Protein AF-A0A534FWB1-F1 (afdb_monomer_lite)

pLDDT: mean 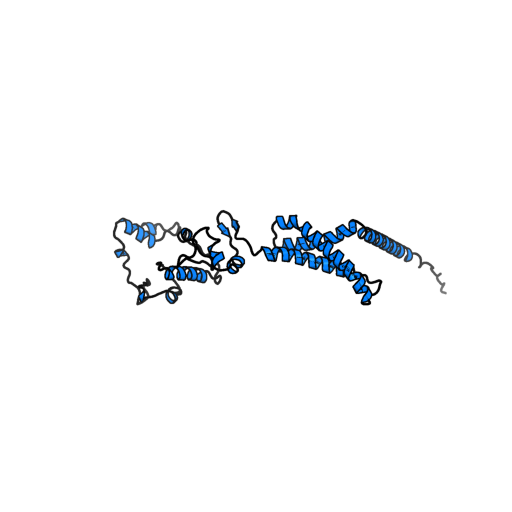73.91, std 16.7, range [36.56, 96.44]

Foldseek 3Di:
DDDDDDDDPDDDDPPVVVVVVVVVVVVVVVVVVVVCCDDPNVVVVLLCLLLVLLLVLQVVQVHDPVCNVVSSVVSNVLSVVLVVVLVVVQVVVVVVPDDPPCSVPPVVSSVCSNVVSNVCSNVVVVVVVLDDQDDDPNDTRDDLNNLVPDDLQVLACPVDPDDDDDQLFFDFSSHGDDPVCPPVDDDQDDDPPPCSVVRVVSRVVSCVSVVHDDDDDDPPCPCVVPPDDVVVPDADDDPPDPRHDDDDLVVVDPDPVVVVVSLCVVQPCPPDPVPPVSVVD

Structure (mmCIF, N/CA/C/O backbone):
data_AF-A0A534FWB1-F1
#
_entry.id   AF-A0A534FWB1-F1
#
loop_
_atom_site.group_PDB
_atom_site.id
_atom_site.type_symbol
_atom_site.label_atom_id
_atom_site.label_alt_id
_atom_site.label_comp_id
_atom_site.label_asym_id
_atom_site.label_entity_id
_atom_site.label_seq_id
_atom_site.pdbx_PDB_ins_code
_atom_site.Cartn_x
_atom_site.Cartn_y
_atom_site.Cartn_z
_atom_site.occupancy
_atom_site.B_iso_or_equiv
_atom_site.auth_seq_id
_atom_site.auth_comp_id
_atom_site.auth_asym_id
_atom_site.auth_atom_id
_atom_site.pdbx_PDB_model_num
ATOM 1 N N . MET A 1 1 ? 110.344 6.651 -22.466 1.00 40.34 1 MET A N 1
ATOM 2 C CA . MET A 1 1 ? 110.229 6.628 -23.941 1.00 40.34 1 MET A CA 1
ATOM 3 C C . MET A 1 1 ? 109.004 5.806 -24.311 1.00 40.34 1 MET A C 1
ATOM 5 O O . MET A 1 1 ? 109.011 4.592 -24.154 1.00 40.34 1 MET A O 1
ATOM 9 N N . SER A 1 2 ? 107.924 6.496 -24.666 1.00 39.44 2 SER A N 1
ATOM 10 C CA . SER A 1 2 ? 106.578 5.947 -24.851 1.00 39.44 2 SER A CA 1
ATOM 11 C C . SER A 1 2 ? 106.409 5.364 -26.258 1.00 39.44 2 SER A C 1
ATOM 13 O O . SER A 1 2 ? 106.739 6.030 -27.235 1.00 39.44 2 SER A O 1
ATOM 15 N N . ARG A 1 3 ? 105.893 4.133 -26.365 1.00 37.69 3 ARG A N 1
ATOM 16 C CA . ARG A 1 3 ? 105.477 3.509 -27.635 1.00 37.69 3 ARG A CA 1
ATOM 17 C C . ARG A 1 3 ? 103.986 3.791 -27.903 1.00 37.69 3 ARG A C 1
ATOM 19 O O . ARG A 1 3 ? 103.207 3.700 -26.953 1.00 37.69 3 ARG A O 1
ATOM 26 N N . PRO A 1 4 ? 103.566 4.087 -29.147 1.00 46.69 4 PRO A N 1
ATOM 27 C CA . PRO A 1 4 ? 102.157 4.272 -29.491 1.00 46.69 4 PRO A CA 1
ATOM 28 C C . PRO A 1 4 ? 101.441 2.931 -29.759 1.00 46.69 4 PRO A C 1
ATOM 30 O O . PRO A 1 4 ? 102.059 1.949 -30.169 1.00 46.69 4 PRO A O 1
ATOM 33 N N . ARG A 1 5 ? 100.126 2.906 -29.497 1.00 41.31 5 ARG A N 1
ATOM 34 C CA . ARG A 1 5 ? 99.183 1.801 -29.773 1.00 41.31 5 ARG A CA 1
ATOM 35 C C . ARG A 1 5 ? 98.694 1.837 -31.234 1.00 41.31 5 ARG A C 1
ATOM 37 O O . ARG A 1 5 ? 98.584 2.935 -31.772 1.00 41.31 5 ARG A O 1
ATOM 44 N N . PRO A 1 6 ? 98.326 0.693 -31.844 1.00 46.00 6 PRO A N 1
ATOM 45 C CA . PRO A 1 6 ? 97.661 0.659 -33.144 1.00 46.00 6 PRO A CA 1
ATOM 46 C C . PRO A 1 6 ? 96.138 0.854 -33.018 1.00 46.00 6 PRO A C 1
ATOM 48 O O . PRO A 1 6 ? 95.511 0.389 -32.063 1.00 46.00 6 PRO A O 1
ATOM 51 N N . GLU A 1 7 ? 95.558 1.542 -34.001 1.00 44.97 7 GLU A N 1
ATOM 52 C CA . GLU A 1 7 ? 94.123 1.791 -34.169 1.00 44.97 7 GLU A CA 1
ATOM 53 C C . GLU A 1 7 ? 93.338 0.500 -34.455 1.00 44.97 7 GLU A C 1
ATOM 55 O O . GLU A 1 7 ? 93.790 -0.383 -35.184 1.00 44.97 7 GLU A O 1
ATOM 60 N N . THR A 1 8 ? 92.133 0.392 -33.889 1.00 43.91 8 THR A N 1
ATOM 61 C CA . THR A 1 8 ? 91.209 -0.731 -34.101 1.00 43.91 8 THR A CA 1
ATOM 62 C C . THR A 1 8 ? 90.074 -0.290 -35.024 1.00 43.91 8 THR A C 1
ATOM 64 O O . THR A 1 8 ? 89.178 0.446 -34.618 1.00 43.91 8 THR A O 1
ATOM 67 N N . ALA A 1 9 ? 90.092 -0.759 -36.270 1.00 52.16 9 ALA A N 1
ATOM 68 C CA . ALA A 1 9 ? 88.968 -0.665 -37.195 1.00 52.16 9 ALA A CA 1
ATOM 69 C C . ALA A 1 9 ? 87.978 -1.813 -36.926 1.00 52.16 9 ALA A C 1
ATOM 71 O O . ALA A 1 9 ? 88.203 -2.933 -37.374 1.00 52.16 9 ALA A O 1
ATOM 72 N N . ALA A 1 10 ? 86.886 -1.565 -36.194 1.00 52.31 10 ALA A N 1
ATOM 73 C CA . ALA A 1 10 ? 85.760 -2.505 -36.100 1.00 52.31 10 ALA A CA 1
ATOM 74 C C . ALA A 1 10 ? 84.496 -1.821 -35.550 1.00 52.31 10 ALA A C 1
ATOM 76 O O . ALA A 1 10 ? 84.182 -1.925 -34.369 1.00 52.31 10 ALA A O 1
ATOM 77 N N . GLY A 1 11 ? 83.743 -1.121 -36.400 1.00 49.84 11 GLY A N 1
ATOM 78 C CA . GLY A 1 11 ? 82.529 -0.434 -35.951 1.00 49.84 11 GLY A CA 1
ATOM 79 C C . GLY A 1 11 ? 81.552 -0.099 -37.067 1.00 49.84 11 GLY A C 1
ATOM 80 O O . GLY A 1 11 ? 81.183 1.060 -37.207 1.00 49.84 11 GLY A O 1
ATOM 81 N N . THR A 1 12 ? 81.157 -1.060 -37.915 1.00 50.91 12 THR A N 1
ATOM 82 C CA . THR A 1 12 ? 80.102 -0.778 -38.924 1.00 50.91 12 THR A CA 1
ATOM 83 C C . THR A 1 12 ? 79.289 -1.983 -39.430 1.00 50.91 12 THR A C 1
ATOM 85 O O . THR A 1 12 ? 78.502 -1.822 -40.354 1.00 50.91 12 THR A O 1
ATOM 88 N N . ARG A 1 13 ? 79.406 -3.200 -38.868 1.00 48.97 13 ARG A N 1
ATOM 89 C CA . ARG A 1 13 ? 78.692 -4.388 -39.415 1.00 48.97 13 ARG A CA 1
ATOM 90 C C . ARG A 1 13 ? 77.539 -4.966 -38.582 1.00 48.97 13 ARG A C 1
ATOM 92 O O . ARG A 1 13 ? 76.875 -5.872 -39.071 1.00 48.97 13 ARG A O 1
ATOM 99 N N . LEU A 1 14 ? 77.253 -4.467 -37.375 1.00 51.31 14 LEU A N 1
ATOM 100 C CA . LEU A 1 14 ? 76.247 -5.087 -36.485 1.00 51.31 14 LEU A CA 1
ATOM 101 C C . LEU A 1 14 ? 74.909 -4.332 -36.364 1.00 51.31 14 LEU A C 1
ATOM 103 O O . LEU A 1 14 ? 73.931 -4.912 -35.904 1.00 51.31 14 LEU A O 1
ATOM 107 N N . THR A 1 15 ? 74.821 -3.080 -36.815 1.00 52.97 15 THR A N 1
ATOM 108 C CA . THR A 1 15 ? 73.574 -2.287 -36.793 1.00 52.97 15 THR A CA 1
ATOM 109 C C . THR A 1 15 ? 72.676 -2.539 -38.007 1.00 52.97 15 THR A C 1
ATOM 111 O O . THR A 1 15 ? 71.455 -2.506 -37.880 1.00 52.97 15 THR A O 1
ATOM 114 N N . GLY A 1 16 ? 73.253 -2.875 -39.167 1.00 51.25 16 GLY A N 1
ATOM 115 C CA . GLY A 1 16 ? 72.489 -3.113 -40.397 1.00 51.25 16 GLY A CA 1
ATOM 116 C C . GLY A 1 16 ? 71.649 -4.395 -40.386 1.00 51.25 16 GLY A C 1
ATOM 117 O O . GLY A 1 16 ? 70.572 -4.418 -40.967 1.00 51.25 16 GLY A O 1
ATOM 118 N N . SER A 1 17 ? 72.088 -5.456 -39.695 1.00 56.19 17 SER A N 1
ATOM 119 C CA . SER A 1 17 ? 71.402 -6.760 -39.707 1.00 56.19 17 SER A CA 1
ATOM 120 C C . SER A 1 17 ? 70.135 -6.799 -38.846 1.00 56.19 17 SER A C 1
ATOM 122 O O . SER A 1 17 ? 69.162 -7.445 -39.234 1.00 56.19 17 SER A O 1
ATOM 124 N N . ARG A 1 18 ? 70.107 -6.077 -37.714 1.00 53.91 18 ARG A N 1
ATOM 125 C CA . ARG A 1 18 ? 68.900 -5.932 -36.877 1.00 53.91 18 ARG A CA 1
ATOM 126 C C . ARG A 1 18 ? 67.842 -5.055 -37.541 1.00 53.91 18 ARG A C 1
ATOM 128 O O . ARG A 1 18 ? 66.693 -5.475 -37.595 1.00 53.91 18 ARG A O 1
ATOM 135 N N . GLN A 1 19 ? 68.230 -3.918 -38.125 1.00 56.28 19 GLN A N 1
ATOM 136 C CA . GLN A 1 19 ? 67.286 -3.049 -38.839 1.00 56.28 19 GLN A CA 1
ATOM 137 C C . GLN A 1 19 ? 66.706 -3.717 -40.095 1.00 56.28 19 GLN A C 1
ATOM 139 O O . GLN A 1 19 ? 65.511 -3.598 -40.354 1.00 56.28 19 GLN A O 1
ATOM 144 N N . HIS A 1 20 ? 67.504 -4.500 -40.832 1.00 55.62 20 HIS A N 1
ATOM 145 C CA . HIS A 1 20 ? 66.981 -5.292 -41.952 1.00 55.62 20 HIS A CA 1
ATOM 146 C C . HIS A 1 20 ? 66.024 -6.410 -41.506 1.00 55.62 20 HIS A C 1
ATOM 148 O O . HIS A 1 20 ? 65.069 -6.714 -42.220 1.00 55.62 20 HIS A O 1
ATOM 154 N N . GLN A 1 21 ? 66.261 -7.035 -40.344 1.00 58.06 21 GLN A N 1
ATOM 155 C CA . GLN A 1 21 ? 65.365 -8.061 -39.798 1.00 58.06 21 GLN A CA 1
ATOM 156 C C . GLN A 1 21 ? 64.065 -7.483 -39.227 1.00 58.06 21 GLN A C 1
ATOM 158 O O . GLN A 1 21 ? 63.024 -8.122 -39.378 1.00 58.06 21 GLN A O 1
ATOM 163 N N . GLU A 1 22 ? 64.101 -6.312 -38.589 1.00 59.81 22 GLU A N 1
ATOM 164 C CA . GLU A 1 22 ? 62.898 -5.603 -38.129 1.00 59.81 22 GLU A CA 1
ATOM 165 C C . GLU A 1 22 ? 62.052 -5.131 -39.311 1.00 59.81 22 GLU A C 1
ATOM 167 O O . GLU A 1 22 ? 60.884 -5.504 -39.391 1.00 59.81 22 GLU A O 1
ATOM 172 N N . GLY A 1 23 ? 62.653 -4.473 -40.309 1.00 65.12 23 GLY A N 1
ATOM 173 C CA . GLY A 1 23 ? 61.935 -4.062 -41.520 1.00 65.12 23 GLY A CA 1
ATOM 174 C C . GLY A 1 23 ? 61.304 -5.239 -42.276 1.00 65.12 23 GLY A C 1
ATOM 175 O O . GLY A 1 23 ? 60.167 -5.153 -42.732 1.00 65.12 23 GLY A O 1
ATOM 176 N N . ALA A 1 24 ? 61.983 -6.391 -42.343 1.00 64.25 24 ALA A N 1
ATOM 177 C CA . ALA A 1 24 ? 61.431 -7.596 -42.966 1.00 64.25 24 ALA A CA 1
ATOM 178 C C . ALA A 1 24 ? 60.287 -8.240 -42.156 1.00 64.25 24 ALA A C 1
ATOM 180 O O . ALA A 1 24 ? 59.389 -8.849 -42.744 1.00 64.25 24 ALA A O 1
ATOM 181 N N . LYS A 1 25 ? 60.301 -8.136 -40.819 1.00 66.38 25 LYS A N 1
ATOM 182 C CA . LYS A 1 25 ? 59.192 -8.588 -39.961 1.00 66.38 25 LYS A CA 1
ATOM 183 C C . LYS A 1 25 ? 57.987 -7.670 -40.103 1.00 66.38 25 LYS A C 1
ATOM 185 O O . LYS A 1 25 ? 56.887 -8.181 -40.299 1.00 66.38 25 LYS A O 1
ATOM 190 N N . ASP A 1 26 ? 58.202 -6.361 -40.086 1.00 65.31 26 ASP A N 1
ATOM 191 C CA . ASP A 1 26 ? 57.142 -5.367 -40.250 1.00 65.31 26 ASP A CA 1
ATOM 192 C C . ASP A 1 26 ? 56.503 -5.466 -41.632 1.00 65.31 26 ASP A C 1
ATOM 194 O O . ASP A 1 26 ? 55.282 -5.452 -41.751 1.00 65.31 26 ASP A O 1
ATOM 198 N N . GLN A 1 27 ? 57.294 -5.708 -42.676 1.00 67.69 27 GLN A N 1
ATOM 199 C CA . GLN A 1 27 ? 56.775 -5.880 -44.031 1.00 67.69 27 GLN A CA 1
ATOM 200 C C . GLN A 1 27 ? 55.988 -7.188 -44.207 1.00 67.69 27 GLN A C 1
ATOM 202 O O . GLN A 1 27 ? 54.979 -7.211 -44.910 1.00 67.69 27 GLN A O 1
ATOM 207 N N . ARG A 1 28 ? 56.380 -8.272 -43.519 1.00 68.62 28 ARG A N 1
ATOM 208 C CA . ARG A 1 28 ? 55.598 -9.524 -43.462 1.00 68.62 28 ARG A CA 1
ATOM 209 C C . ARG A 1 28 ? 54.321 -9.378 -42.633 1.00 68.62 28 ARG A C 1
ATOM 211 O O . ARG A 1 28 ? 53.293 -9.935 -43.007 1.00 68.62 28 ARG A O 1
ATOM 218 N N . MET A 1 29 ? 54.376 -8.644 -41.522 1.00 64.75 29 MET A N 1
ATOM 219 C CA . MET A 1 29 ? 53.212 -8.318 -40.692 1.00 64.75 29 MET A CA 1
ATOM 220 C C . MET A 1 29 ? 52.219 -7.450 -41.463 1.00 64.75 29 MET A C 1
ATOM 222 O O . MET A 1 29 ? 51.027 -7.745 -41.465 1.00 64.75 29 MET A O 1
ATOM 226 N N . PHE A 1 30 ? 52.713 -6.440 -42.177 1.00 64.31 30 PHE A N 1
ATOM 227 C CA . PHE A 1 30 ? 51.915 -5.568 -43.029 1.00 64.31 30 PHE A CA 1
ATOM 228 C C . PHE A 1 30 ? 51.282 -6.344 -44.188 1.00 64.31 30 PHE A C 1
ATOM 230 O O . PHE A 1 30 ? 50.082 -6.228 -44.407 1.00 64.31 30 PHE A O 1
ATOM 237 N N . ALA A 1 31 ? 52.035 -7.219 -44.864 1.00 64.31 31 ALA A N 1
ATOM 238 C CA . ALA A 1 31 ? 51.495 -8.085 -45.914 1.00 64.31 31 ALA A CA 1
ATOM 239 C C . ALA A 1 31 ? 50.384 -9.019 -45.398 1.00 64.31 31 ALA A C 1
ATOM 241 O O . ALA A 1 31 ? 49.342 -9.139 -46.037 1.00 64.31 31 ALA A O 1
ATOM 242 N N . ARG A 1 32 ? 50.549 -9.610 -44.204 1.00 64.75 32 ARG A N 1
ATOM 243 C CA . ARG A 1 32 ? 49.496 -10.417 -43.557 1.00 64.75 32 ARG A CA 1
ATOM 244 C C . ARG A 1 32 ? 48.266 -9.597 -43.163 1.00 64.75 32 ARG A C 1
ATOM 246 O O . ARG A 1 32 ? 47.147 -10.084 -43.278 1.00 64.75 32 ARG A O 1
ATOM 253 N N . LEU A 1 33 ? 48.456 -8.366 -42.691 1.00 59.22 33 LEU A N 1
ATOM 254 C CA . LEU A 1 33 ? 47.365 -7.435 -42.380 1.00 59.22 33 LEU A CA 1
ATOM 255 C C . LEU A 1 33 ? 46.575 -7.065 -43.636 1.00 59.22 33 LEU A C 1
ATOM 257 O O . LEU A 1 33 ? 45.347 -7.072 -43.616 1.00 59.22 33 LEU A O 1
ATOM 261 N N . VAL A 1 34 ? 47.276 -6.802 -44.737 1.00 62.41 34 VAL A N 1
ATOM 262 C CA . VAL A 1 34 ? 46.670 -6.544 -46.043 1.00 62.41 34 VAL A CA 1
ATOM 263 C C . VAL A 1 34 ? 45.890 -7.777 -46.509 1.00 62.41 34 VAL A C 1
ATOM 265 O O . VAL A 1 34 ? 44.717 -7.639 -46.833 1.00 62.41 34 VAL A O 1
ATOM 268 N N . GLU A 1 35 ? 46.442 -8.990 -46.434 1.00 66.44 35 GLU A N 1
ATOM 269 C CA . GLU A 1 35 ? 45.703 -10.227 -46.754 1.00 66.44 35 GLU A CA 1
ATOM 270 C C . GLU A 1 35 ? 44.442 -10.436 -45.895 1.00 66.44 35 GLU A C 1
ATOM 272 O O . GLU A 1 35 ? 43.435 -10.930 -46.400 1.00 66.44 35 GLU A O 1
ATOM 277 N N . LEU A 1 36 ? 44.455 -10.033 -44.618 1.00 64.25 36 LEU A N 1
ATOM 278 C CA . LEU A 1 36 ? 43.281 -10.127 -43.738 1.00 64.25 36 LEU A CA 1
ATOM 279 C C . LEU A 1 36 ? 42.149 -9.166 -44.129 1.00 64.25 36 LEU A C 1
ATOM 281 O O . LEU A 1 36 ? 40.982 -9.458 -43.867 1.00 64.25 36 LEU A O 1
ATOM 285 N N . ILE A 1 37 ? 42.486 -8.021 -44.721 1.00 64.06 37 ILE A N 1
ATOM 286 C CA . ILE A 1 37 ? 41.529 -6.965 -45.077 1.00 64.06 37 ILE A CA 1
ATOM 287 C C . ILE A 1 37 ? 40.897 -7.221 -46.459 1.00 64.06 37 ILE A C 1
ATOM 289 O O . ILE A 1 37 ? 39.832 -6.680 -46.756 1.00 64.06 37 ILE A O 1
ATOM 293 N N . HIS A 1 38 ? 41.493 -8.081 -47.290 1.00 66.69 38 HIS A N 1
ATOM 294 C CA . HIS A 1 38 ? 41.005 -8.365 -48.642 1.00 66.69 38 HIS A CA 1
ATOM 295 C C . HIS A 1 38 ? 40.111 -9.621 -48.694 1.00 66.69 38 HIS A C 1
ATOM 297 O O . HIS A 1 38 ? 40.298 -10.594 -47.963 1.00 66.69 38 HIS A O 1
ATOM 303 N N . GLY A 1 39 ? 39.111 -9.610 -49.583 1.00 70.25 39 GLY A N 1
ATOM 304 C CA . GLY A 1 39 ? 38.214 -10.749 -49.825 1.00 70.25 39 GLY A CA 1
ATOM 305 C C . GLY A 1 39 ? 37.223 -11.039 -48.686 1.00 70.25 39 GLY A C 1
ATOM 306 O O . GLY A 1 39 ? 36.742 -10.136 -48.002 1.00 70.25 39 GLY A O 1
ATOM 307 N N . THR A 1 40 ? 36.890 -12.318 -48.485 1.00 74.12 40 THR A N 1
ATOM 308 C CA . THR A 1 40 ? 35.883 -12.779 -47.505 1.00 74.12 40 THR A CA 1
ATOM 309 C C . THR A 1 40 ? 36.274 -12.480 -46.052 1.00 74.12 40 THR A C 1
ATOM 311 O O . THR A 1 40 ? 35.406 -12.256 -45.208 1.00 74.12 40 THR A O 1
ATOM 314 N N . ASN A 1 41 ? 37.577 -12.419 -45.759 1.00 74.31 41 ASN A N 1
ATOM 315 C CA . ASN A 1 41 ? 38.090 -12.129 -44.418 1.00 74.31 41 ASN A CA 1
ATOM 316 C C . ASN A 1 41 ? 37.813 -10.677 -43.997 1.00 74.31 41 ASN A C 1
ATOM 318 O O . ASN A 1 41 ? 37.424 -10.440 -42.853 1.00 74.31 41 ASN A O 1
ATOM 322 N N . GLY A 1 42 ? 37.898 -9.721 -44.928 1.00 72.56 42 GLY A N 1
ATOM 323 C CA . GLY A 1 42 ? 37.551 -8.320 -44.670 1.00 72.56 42 GLY A CA 1
ATOM 324 C C . GLY A 1 42 ? 36.068 -8.129 -44.333 1.00 72.56 42 GLY A C 1
ATOM 325 O O . GLY A 1 42 ? 35.726 -7.407 -43.396 1.00 72.56 42 GLY A O 1
ATOM 326 N N . LEU A 1 43 ? 35.183 -8.848 -45.033 1.00 74.25 43 LEU A N 1
ATOM 327 C CA . LEU A 1 43 ? 33.742 -8.875 -44.744 1.00 74.25 43 LEU A CA 1
ATOM 328 C C . LEU A 1 43 ? 33.447 -9.431 -43.345 1.00 74.25 43 LEU A C 1
ATOM 330 O O . LEU A 1 43 ? 32.626 -8.874 -42.615 1.00 74.25 43 LEU A O 1
ATOM 334 N N . LEU A 1 44 ? 34.143 -10.498 -42.949 1.00 80.81 44 LEU A N 1
ATOM 335 C CA . LEU A 1 44 ? 33.994 -11.102 -41.627 1.00 80.81 44 LEU A CA 1
ATOM 336 C C . LEU A 1 44 ? 34.465 -10.143 -40.522 1.00 80.81 44 LEU A C 1
ATOM 338 O O . LEU A 1 44 ? 33.771 -9.975 -39.519 1.00 80.81 44 LEU A O 1
ATOM 342 N N . LEU A 1 45 ? 35.592 -9.456 -40.720 1.00 77.81 45 LEU A N 1
ATOM 343 C CA . LEU A 1 45 ? 36.093 -8.451 -39.778 1.00 77.81 45 LEU A CA 1
ATOM 344 C C . LEU A 1 45 ? 35.138 -7.256 -39.634 1.00 77.81 45 LEU A C 1
ATOM 346 O O . LEU A 1 45 ? 34.893 -6.807 -38.513 1.00 77.81 45 LEU A O 1
ATOM 350 N N . ALA A 1 46 ? 34.551 -6.782 -40.737 1.00 74.62 46 ALA A N 1
ATOM 351 C CA . ALA A 1 46 ? 33.547 -5.715 -40.724 1.00 74.62 46 ALA A CA 1
ATOM 352 C C . ALA A 1 46 ? 32.236 -6.139 -40.039 1.00 74.62 46 ALA A C 1
ATOM 354 O O . ALA A 1 46 ? 31.565 -5.331 -39.399 1.00 74.62 46 ALA A O 1
ATOM 355 N N . PHE A 1 47 ? 31.863 -7.414 -40.142 1.00 82.31 47 PHE A N 1
ATOM 356 C CA . PHE A 1 47 ? 30.728 -7.953 -39.401 1.00 82.31 47 PHE A CA 1
ATOM 357 C C . PHE A 1 47 ? 31.032 -8.049 -37.897 1.00 82.31 47 PHE A C 1
ATOM 359 O O . PHE A 1 47 ? 30.242 -7.590 -37.071 1.00 82.31 47 PHE A O 1
ATOM 366 N N . LEU A 1 48 ? 32.193 -8.592 -37.517 1.00 85.00 48 LEU A N 1
ATOM 367 C CA . LEU A 1 48 ? 32.574 -8.755 -36.111 1.00 85.00 48 LEU A CA 1
ATOM 368 C C . LEU A 1 48 ? 32.753 -7.421 -35.376 1.00 85.00 48 LEU A C 1
ATOM 370 O O . LEU A 1 48 ? 32.384 -7.329 -34.202 1.00 85.00 48 LEU A O 1
ATOM 374 N N . SER A 1 49 ? 33.256 -6.384 -36.052 1.00 79.69 49 SER A N 1
ATOM 375 C CA . SER A 1 49 ? 33.408 -5.042 -35.474 1.00 79.69 49 SER A CA 1
ATOM 376 C C . SER A 1 49 ? 32.073 -4.401 -35.073 1.00 79.69 49 SER A C 1
ATOM 378 O O . SER A 1 49 ? 32.045 -3.552 -34.183 1.00 79.69 49 SER A O 1
ATOM 380 N N . VAL A 1 50 ? 30.960 -4.848 -35.664 1.00 80.75 50 VAL A N 1
ATOM 381 C CA . VAL A 1 50 ? 29.589 -4.424 -35.333 1.00 80.75 50 VAL A CA 1
ATOM 382 C C . VAL A 1 50 ? 28.928 -5.396 -34.355 1.00 80.75 50 VAL A C 1
ATOM 384 O O . VAL A 1 50 ? 28.327 -4.978 -33.361 1.00 80.75 50 VAL A O 1
ATOM 387 N N . GLN A 1 51 ? 29.069 -6.698 -34.607 1.00 86.81 51 GLN A N 1
ATOM 388 C CA . GLN A 1 51 ? 28.425 -7.764 -33.843 1.00 86.81 51 GLN A CA 1
ATOM 389 C C . GLN A 1 51 ? 28.903 -7.806 -32.384 1.00 86.81 51 GLN A C 1
ATOM 391 O O . GLN A 1 51 ? 28.086 -7.965 -31.475 1.00 86.81 51 GLN A O 1
ATOM 396 N N . ILE A 1 52 ? 30.208 -7.641 -32.131 1.00 87.00 52 ILE A N 1
ATOM 397 C CA . ILE A 1 52 ? 30.772 -7.724 -30.774 1.00 87.00 52 ILE A CA 1
ATOM 398 C C . ILE A 1 52 ? 30.246 -6.578 -29.883 1.00 87.00 52 ILE A C 1
ATOM 400 O O . ILE A 1 52 ? 29.670 -6.868 -28.829 1.00 87.00 52 ILE A O 1
ATOM 404 N N . PRO A 1 53 ? 30.338 -5.289 -30.272 1.00 84.50 53 PRO A N 1
ATOM 405 C CA . PRO A 1 53 ? 29.772 -4.189 -29.484 1.00 84.50 53 PRO A CA 1
ATOM 406 C C . PRO A 1 53 ? 28.255 -4.274 -29.312 1.00 84.50 53 PRO A C 1
ATOM 408 O O . PRO A 1 53 ? 27.733 -3.919 -28.251 1.00 84.50 53 PRO A O 1
ATOM 411 N N . MET A 1 54 ? 27.538 -4.775 -30.320 1.00 84.06 54 MET A N 1
ATOM 412 C CA . MET A 1 54 ? 26.095 -4.973 -30.242 1.00 84.06 54 MET A CA 1
ATOM 413 C C . MET A 1 54 ? 25.724 -6.036 -29.198 1.00 84.06 54 MET A C 1
ATOM 415 O O . MET A 1 54 ? 24.859 -5.786 -28.354 1.00 84.06 54 MET A O 1
ATOM 419 N N . LEU A 1 55 ? 26.419 -7.178 -29.181 1.00 84.25 55 LEU A N 1
ATOM 420 C CA . LEU A 1 55 ? 26.266 -8.202 -28.144 1.00 84.25 55 LEU A CA 1
ATOM 421 C C . LEU A 1 55 ? 26.581 -7.650 -26.751 1.00 84.25 55 LEU A C 1
ATOM 423 O O . LEU A 1 55 ? 25.815 -7.877 -25.817 1.00 84.25 55 LEU A O 1
ATOM 427 N N . VAL A 1 56 ? 27.654 -6.866 -26.607 1.00 84.12 56 VAL A N 1
ATOM 428 C CA . VAL A 1 56 ? 27.994 -6.200 -25.337 1.00 84.12 56 VAL A CA 1
ATOM 429 C C . VAL A 1 56 ? 26.871 -5.258 -24.891 1.00 84.12 56 VAL A C 1
ATOM 431 O O . VAL A 1 56 ? 26.500 -5.249 -23.713 1.00 84.12 56 VAL A O 1
ATOM 434 N N . GLY A 1 57 ? 26.285 -4.501 -25.822 1.00 79.62 57 GLY A N 1
ATOM 435 C CA . GLY A 1 57 ? 25.124 -3.648 -25.572 1.00 79.62 57 GLY A CA 1
ATOM 436 C C . GLY A 1 57 ? 23.910 -4.434 -25.065 1.00 79.62 57 GLY A C 1
ATOM 437 O O . GLY A 1 57 ? 23.289 -4.019 -24.081 1.00 79.62 57 GLY A O 1
ATOM 438 N N . LEU A 1 58 ? 23.614 -5.587 -25.677 1.00 81.50 58 LEU A N 1
ATOM 439 C CA . LEU A 1 58 ? 22.521 -6.493 -25.296 1.00 81.50 58 LEU A CA 1
ATOM 440 C C . LEU A 1 58 ? 22.758 -7.154 -23.923 1.00 81.50 58 LEU A C 1
ATOM 442 O O . LEU A 1 58 ? 21.863 -7.178 -23.077 1.00 81.50 58 LEU A O 1
ATOM 446 N N . ILE A 1 59 ? 23.974 -7.637 -23.653 1.00 80.50 59 ILE A N 1
ATOM 447 C CA . ILE A 1 59 ? 24.333 -8.265 -22.370 1.00 80.50 59 ILE A CA 1
ATOM 448 C C . ILE A 1 59 ? 24.232 -7.242 -21.233 1.00 80.50 59 ILE A C 1
ATOM 450 O O . ILE A 1 59 ? 23.580 -7.496 -20.217 1.00 80.50 59 ILE A O 1
ATOM 454 N N . ARG A 1 60 ? 24.794 -6.037 -21.415 1.00 76.12 60 ARG A N 1
ATOM 455 C CA . ARG A 1 60 ? 24.725 -4.963 -20.406 1.00 76.12 60 ARG A CA 1
ATOM 456 C C . ARG A 1 60 ? 23.312 -4.432 -20.169 1.00 76.12 60 ARG A C 1
ATOM 458 O O . ARG A 1 60 ? 23.063 -3.816 -19.137 1.00 76.12 60 ARG A O 1
ATOM 465 N N . SER A 1 61 ? 22.390 -4.647 -21.101 1.00 67.31 61 SER A N 1
ATOM 466 C CA . SER A 1 61 ? 20.974 -4.286 -20.957 1.00 67.31 61 SER A CA 1
ATOM 467 C C . SER A 1 61 ? 20.083 -5.456 -20.523 1.00 67.31 61 SER A C 1
ATOM 469 O O . SER A 1 61 ? 18.866 -5.294 -20.479 1.00 67.31 61 SER A O 1
ATOM 471 N N . ARG A 1 62 ? 20.673 -6.598 -20.128 1.00 70.44 62 ARG A N 1
ATOM 472 C CA . ARG A 1 62 ? 19.967 -7.798 -19.640 1.00 70.44 62 ARG A CA 1
ATOM 473 C C . ARG A 1 62 ? 18.919 -8.325 -20.635 1.00 70.44 62 ARG A C 1
ATOM 475 O O . ARG A 1 62 ? 17.796 -8.656 -20.255 1.00 70.44 62 ARG A O 1
ATOM 482 N N . ALA A 1 63 ? 19.289 -8.393 -21.913 1.00 69.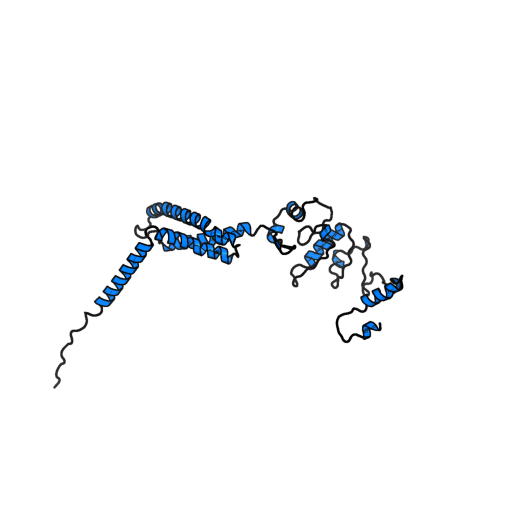62 63 ALA A N 1
ATOM 483 C CA . ALA A 1 63 ? 18.451 -8.943 -22.978 1.00 69.62 63 ALA A CA 1
ATOM 484 C C . ALA A 1 63 ? 18.019 -10.397 -22.709 1.00 69.62 63 ALA A C 1
ATOM 486 O O . ALA A 1 63 ? 18.781 -11.189 -22.155 1.00 69.62 63 ALA A O 1
ATOM 487 N N . ARG A 1 64 ? 16.825 -10.788 -23.178 1.00 73.06 64 ARG A N 1
ATOM 488 C CA . ARG A 1 64 ? 16.411 -12.205 -23.206 1.00 73.06 64 ARG A CA 1
ATOM 489 C C . ARG A 1 64 ? 17.274 -12.997 -24.198 1.00 73.06 64 ARG A C 1
ATOM 491 O O . ARG A 1 64 ? 17.683 -12.454 -25.224 1.00 73.06 64 ARG A O 1
ATOM 498 N N . LEU A 1 65 ? 17.453 -14.298 -23.941 1.00 72.88 65 LEU A N 1
ATOM 499 C CA . LEU A 1 65 ? 18.223 -15.237 -24.779 1.00 72.88 65 LEU A CA 1
ATOM 500 C C . LEU A 1 65 ? 17.846 -15.175 -26.270 1.00 72.88 65 LEU A C 1
ATOM 502 O O . LEU A 1 65 ? 18.726 -15.184 -27.123 1.00 72.88 65 LEU A O 1
ATOM 506 N N . ALA A 1 66 ? 16.561 -14.993 -26.586 1.00 76.06 66 ALA A N 1
ATOM 507 C CA . ALA A 1 66 ? 16.088 -14.845 -27.963 1.00 76.06 66 ALA A CA 1
ATOM 508 C C . ALA A 1 66 ? 16.727 -13.657 -28.711 1.00 76.06 66 ALA A C 1
ATOM 510 O O . ALA A 1 66 ? 17.063 -13.783 -29.883 1.00 76.06 66 ALA A O 1
ATOM 511 N N . HIS A 1 67 ? 16.955 -12.519 -28.045 1.00 76.06 67 HIS A N 1
ATOM 512 C CA . HIS A 1 67 ? 17.587 -11.352 -28.674 1.00 76.06 67 HIS A CA 1
ATOM 513 C C . HIS A 1 67 ? 19.097 -11.520 -28.845 1.00 76.06 67 HIS A C 1
ATOM 515 O O . HIS A 1 67 ? 19.672 -10.922 -29.748 1.00 76.06 67 HIS A O 1
ATOM 521 N N . LEU A 1 68 ? 19.735 -12.339 -28.006 1.00 77.50 68 LEU A N 1
ATOM 522 C CA . LEU A 1 68 ? 21.139 -12.710 -28.178 1.00 77.50 68 LEU A CA 1
ATOM 523 C C . LEU A 1 68 ? 21.299 -13.615 -29.405 1.00 77.50 68 LEU A C 1
ATOM 525 O O . LEU A 1 68 ? 22.162 -13.355 -30.239 1.00 77.50 68 LEU A O 1
ATOM 529 N N . VAL A 1 69 ? 20.413 -14.602 -29.563 1.00 82.69 69 VAL A N 1
ATOM 530 C CA . VAL A 1 69 ? 20.406 -15.516 -30.718 1.00 82.69 69 VAL A CA 1
ATOM 531 C C . VAL A 1 69 ? 20.038 -14.792 -32.017 1.00 82.69 69 VAL A C 1
ATOM 533 O O . VAL A 1 69 ? 20.653 -15.045 -33.046 1.00 82.69 69 VAL A O 1
ATOM 536 N N . LEU A 1 70 ? 19.087 -13.851 -31.977 1.00 86.19 70 LEU A N 1
ATOM 537 C CA . LEU A 1 70 ? 18.656 -13.091 -33.159 1.00 86.19 70 LEU A CA 1
ATOM 538 C C . LEU A 1 70 ? 19.577 -11.905 -33.496 1.00 86.19 70 LEU A C 1
ATOM 540 O O . LEU A 1 70 ? 19.415 -11.287 -34.544 1.00 86.19 70 LEU A O 1
ATOM 544 N N . SER A 1 71 ? 20.551 -11.580 -32.641 1.00 82.81 71 SER A N 1
ATOM 545 C CA . SER A 1 71 ? 21.448 -10.433 -32.834 1.00 82.81 71 SER A CA 1
ATOM 546 C C . SER A 1 71 ? 22.230 -10.388 -34.164 1.00 82.81 71 SER A C 1
ATOM 548 O O . SER A 1 71 ? 22.458 -9.275 -34.638 1.00 82.81 71 SER A O 1
ATOM 550 N N . PRO A 1 72 ? 22.582 -11.510 -34.829 1.00 86.00 72 PRO A N 1
ATOM 551 C CA . PRO A 1 72 ? 23.296 -11.458 -36.107 1.00 86.00 72 PRO A CA 1
ATOM 552 C C . PRO A 1 72 ? 22.506 -10.787 -37.238 1.00 86.00 72 PRO A C 1
ATOM 554 O O . PRO A 1 72 ? 23.094 -10.120 -38.081 1.00 86.00 72 PRO A O 1
ATOM 557 N N . VAL A 1 73 ? 21.175 -10.913 -37.257 1.00 85.50 73 VAL A N 1
ATOM 558 C CA . VAL A 1 73 ? 20.324 -10.367 -38.331 1.00 85.50 73 VAL A CA 1
ATOM 559 C C . VAL A 1 73 ? 20.403 -8.833 -38.421 1.00 85.50 73 VAL A C 1
ATOM 561 O O . VAL A 1 73 ? 20.770 -8.318 -39.479 1.00 85.50 73 VAL A O 1
ATOM 564 N N . PRO A 1 74 ? 20.113 -8.064 -37.351 1.00 83.06 74 PRO A N 1
ATOM 565 C CA . PRO A 1 74 ? 20.260 -6.611 -37.383 1.00 83.06 74 PRO A CA 1
ATOM 566 C C . PRO A 1 74 ? 21.722 -6.167 -37.525 1.00 83.06 74 PRO A C 1
ATOM 568 O O . PRO A 1 74 ? 21.959 -5.101 -38.088 1.00 83.06 74 PRO A O 1
ATOM 571 N N . ALA A 1 75 ? 22.695 -6.963 -37.069 1.00 82.12 75 ALA A N 1
ATOM 572 C CA . ALA A 1 75 ? 24.106 -6.648 -37.266 1.00 82.12 75 ALA A CA 1
ATOM 573 C C . ALA A 1 75 ? 24.505 -6.701 -38.745 1.00 82.12 75 ALA A C 1
ATOM 575 O O . ALA A 1 75 ? 25.125 -5.757 -39.217 1.00 82.12 75 ALA A O 1
ATOM 576 N N . VAL A 1 76 ? 24.077 -7.720 -39.504 1.00 84.88 76 VAL A N 1
ATOM 577 C CA . VAL A 1 76 ? 24.318 -7.785 -40.960 1.00 84.88 76 VAL A CA 1
ATOM 578 C C . VAL A 1 76 ? 23.723 -6.566 -41.669 1.00 84.88 76 VAL A C 1
ATOM 580 O O . VAL A 1 76 ? 24.403 -5.929 -42.472 1.00 84.88 76 VAL A O 1
ATOM 583 N N . VAL A 1 77 ? 22.477 -6.201 -41.345 1.00 84.69 77 VAL A N 1
ATOM 584 C CA . VAL A 1 77 ? 21.809 -5.029 -41.939 1.00 84.69 77 VAL A CA 1
ATOM 585 C C . VAL A 1 77 ? 22.575 -3.742 -41.623 1.00 84.69 77 VAL A C 1
ATOM 587 O O . VAL A 1 77 ? 22.805 -2.929 -42.516 1.00 84.69 77 VAL A O 1
ATOM 590 N N . LEU A 1 78 ? 23.014 -3.565 -40.375 1.00 80.19 78 LEU A N 1
ATOM 591 C CA . LEU A 1 78 ? 23.773 -2.389 -39.958 1.00 80.19 78 LEU A CA 1
ATOM 592 C C . LEU A 1 78 ? 25.150 -2.329 -40.635 1.00 80.19 78 LEU A C 1
ATOM 594 O O . LEU A 1 78 ? 25.546 -1.265 -41.106 1.00 80.19 78 LEU A O 1
ATOM 598 N N . THR A 1 79 ? 25.849 -3.460 -40.742 1.00 80.19 79 THR A N 1
ATOM 599 C CA . THR A 1 79 ? 27.126 -3.556 -41.459 1.00 80.19 79 THR A CA 1
ATOM 600 C C . THR A 1 79 ? 26.958 -3.170 -42.930 1.00 80.19 79 THR A C 1
ATOM 602 O O . THR A 1 79 ? 27.736 -2.361 -43.427 1.00 80.19 79 THR A O 1
ATOM 605 N N . LEU A 1 80 ? 25.915 -3.660 -43.613 1.00 83.81 80 LEU A N 1
ATOM 606 C CA . LEU A 1 80 ? 25.629 -3.290 -45.006 1.00 83.81 80 LEU A CA 1
ATOM 607 C C . LEU A 1 80 ? 25.327 -1.796 -45.162 1.00 83.81 80 LEU A C 1
ATOM 609 O O . LEU A 1 80 ? 25.882 -1.157 -46.053 1.00 83.81 80 LEU A O 1
ATOM 613 N N . ILE A 1 81 ? 24.496 -1.223 -44.284 1.00 81.31 81 ILE A N 1
ATOM 614 C CA . ILE A 1 81 ? 24.170 0.211 -44.313 1.00 81.31 81 ILE A CA 1
ATOM 615 C C . ILE A 1 81 ? 25.438 1.050 -44.173 1.00 81.31 81 ILE A C 1
ATOM 617 O O . ILE A 1 81 ? 25.643 1.975 -44.952 1.00 81.31 81 ILE A O 1
ATOM 621 N N . VAL A 1 82 ? 26.308 0.734 -43.214 1.00 73.25 82 VAL A N 1
ATOM 622 C CA . VAL A 1 82 ? 27.524 1.527 -42.999 1.00 73.25 82 VAL A CA 1
ATOM 623 C C . VAL A 1 82 ? 28.526 1.342 -44.144 1.00 73.25 82 VAL A C 1
ATOM 625 O O . VAL A 1 82 ? 29.146 2.323 -44.546 1.00 73.25 82 VAL A O 1
ATOM 628 N N . ILE A 1 83 ? 28.643 0.143 -44.732 1.00 75.12 83 ILE A N 1
ATOM 629 C CA . ILE A 1 83 ? 29.453 -0.070 -45.947 1.00 75.12 83 ILE A CA 1
ATOM 630 C C . ILE A 1 83 ? 28.950 0.821 -47.091 1.00 75.12 83 ILE A C 1
ATOM 632 O O . ILE A 1 83 ? 29.748 1.506 -47.728 1.00 75.12 83 ILE A O 1
ATOM 636 N N . ILE A 1 84 ? 27.634 0.864 -47.321 1.00 80.62 84 ILE A N 1
ATOM 637 C CA . ILE A 1 84 ? 27.018 1.696 -48.364 1.00 80.62 84 ILE A CA 1
ATOM 638 C C . ILE A 1 84 ? 27.236 3.187 -48.076 1.00 80.62 84 ILE A C 1
ATOM 640 O O . ILE A 1 84 ? 27.638 3.932 -48.965 1.00 80.62 84 ILE A O 1
ATOM 644 N N . VAL A 1 85 ? 27.018 3.629 -46.834 1.00 76.25 85 VAL A N 1
ATOM 645 C CA . VAL A 1 85 ? 27.224 5.028 -46.428 1.00 76.25 85 VAL A CA 1
ATOM 646 C C . VAL A 1 85 ? 28.679 5.443 -46.631 1.00 76.25 85 VAL A C 1
ATOM 648 O O . VAL A 1 85 ? 28.925 6.492 -47.213 1.00 76.25 85 VAL A O 1
ATOM 651 N N . MET A 1 86 ? 29.645 4.618 -46.223 1.00 68.38 86 MET A N 1
ATOM 652 C CA . MET A 1 86 ? 31.070 4.902 -46.423 1.00 68.38 86 MET A CA 1
ATOM 653 C C . MET A 1 86 ? 31.447 4.937 -47.908 1.00 68.38 86 MET A C 1
ATOM 655 O O . MET A 1 86 ? 32.201 5.818 -48.317 1.00 68.38 86 MET A O 1
ATOM 659 N N . ALA A 1 87 ? 30.889 4.040 -48.728 1.00 73.31 87 ALA A N 1
ATOM 660 C CA . ALA A 1 87 ? 31.108 4.034 -50.174 1.00 73.31 87 ALA A CA 1
ATOM 661 C C . ALA A 1 87 ? 30.558 5.298 -50.861 1.00 73.31 87 ALA A C 1
ATOM 663 O O . ALA A 1 87 ? 31.175 5.808 -51.793 1.00 73.31 87 ALA A O 1
ATOM 664 N N . LEU A 1 88 ? 29.431 5.833 -50.379 1.00 74.69 88 LEU A N 1
ATOM 665 C CA . LEU A 1 88 ? 28.830 7.072 -50.885 1.00 74.69 88 LEU A CA 1
ATOM 666 C C . LEU A 1 88 ? 29.525 8.337 -50.357 1.00 74.69 88 LEU A C 1
ATOM 668 O O . LEU A 1 88 ? 29.582 9.345 -51.059 1.00 74.69 88 LEU A O 1
ATOM 672 N N . LEU A 1 89 ? 30.063 8.298 -49.136 1.00 68.88 89 LEU A N 1
ATOM 673 C CA . LEU A 1 89 ? 30.741 9.436 -48.510 1.00 68.88 89 LEU A CA 1
ATOM 674 C C . LEU A 1 89 ? 32.178 9.617 -49.027 1.00 68.88 89 LEU A C 1
ATOM 676 O O . LEU A 1 89 ? 32.669 10.742 -49.087 1.00 68.88 89 LEU A O 1
ATOM 680 N N . ALA A 1 90 ? 32.842 8.526 -49.426 1.00 65.31 90 ALA A N 1
ATOM 681 C CA . ALA A 1 90 ? 34.208 8.534 -49.950 1.00 65.31 90 ALA A CA 1
ATOM 682 C C . ALA A 1 90 ? 34.443 9.552 -51.091 1.00 65.31 90 ALA A C 1
ATOM 684 O O . ALA A 1 90 ? 35.347 10.378 -50.949 1.00 65.31 90 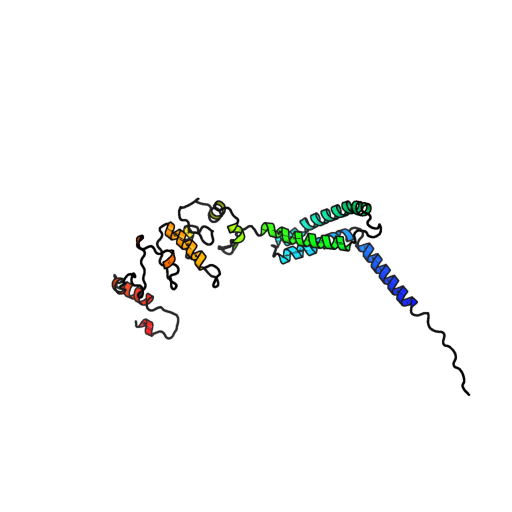ALA A O 1
ATOM 685 N N . PRO A 1 91 ? 33.642 9.593 -52.177 1.00 66.94 91 PRO A N 1
ATOM 686 C CA . PRO A 1 91 ? 33.829 10.584 -53.241 1.00 66.94 91 PRO A CA 1
ATOM 687 C C . PRO A 1 91 ? 33.542 12.021 -52.774 1.00 66.94 91 PRO A C 1
ATOM 689 O O . PRO A 1 91 ? 34.219 12.958 -53.195 1.00 66.94 91 PRO A O 1
ATOM 692 N N . LEU A 1 92 ? 32.593 12.216 -51.854 1.00 63.69 92 LEU A N 1
ATOM 693 C CA . LEU A 1 92 ? 32.254 13.540 -51.327 1.00 63.69 92 LEU A CA 1
ATOM 694 C C . LEU A 1 92 ? 33.398 14.139 -50.491 1.00 63.69 92 LEU A C 1
ATOM 696 O O . LEU A 1 92 ? 33.685 15.329 -50.597 1.00 63.69 92 LEU A O 1
ATOM 700 N N . LEU A 1 93 ? 34.092 13.308 -49.708 1.00 62.47 93 LEU A N 1
ATOM 701 C CA . LEU A 1 93 ? 35.255 13.722 -48.917 1.00 62.47 93 LEU A CA 1
ATOM 702 C C . LEU A 1 93 ? 36.456 14.094 -49.798 1.00 62.47 93 LEU A C 1
ATOM 704 O O . LEU A 1 93 ? 37.174 15.040 -49.476 1.00 62.47 93 LEU A O 1
ATOM 708 N N . THR A 1 94 ? 36.640 13.410 -50.934 1.00 62.97 94 THR A N 1
ATOM 709 C CA . THR A 1 94 ? 37.697 13.761 -51.900 1.00 62.97 94 THR A CA 1
ATOM 710 C C . THR A 1 94 ? 37.442 15.098 -52.598 1.00 62.97 94 THR A C 1
ATOM 712 O O . THR A 1 94 ? 38.382 15.848 -52.844 1.00 62.97 94 THR A O 1
ATOM 715 N N . ILE A 1 95 ? 36.174 15.445 -52.848 1.00 65.31 95 ILE A N 1
ATOM 716 C CA . ILE A 1 95 ? 35.783 16.739 -53.432 1.00 65.31 95 ILE A CA 1
ATOM 717 C C . ILE A 1 95 ? 35.984 17.886 -52.427 1.00 65.31 95 ILE A C 1
ATOM 719 O O . ILE A 1 95 ? 36.311 19.002 -52.821 1.00 65.31 95 ILE A O 1
ATOM 723 N N . LEU A 1 96 ? 35.847 17.613 -51.125 1.00 66.62 96 LEU A N 1
ATOM 724 C CA . LEU A 1 96 ? 36.002 18.601 -50.052 1.00 66.62 96 LEU A CA 1
ATOM 725 C C . LEU A 1 96 ? 37.469 18.859 -49.641 1.00 66.62 96 LEU A C 1
ATOM 727 O O . LEU A 1 96 ? 37.716 19.528 -48.640 1.00 66.62 96 LEU A O 1
ATOM 731 N N . GLY A 1 97 ? 38.443 18.349 -50.405 1.00 58.56 97 GLY A N 1
ATOM 732 C CA . GLY A 1 97 ? 39.867 18.641 -50.209 1.00 58.56 97 GLY A CA 1
ATOM 733 C C . GLY A 1 97 ? 40.580 17.763 -49.177 1.00 58.56 97 GLY A C 1
ATOM 734 O O . GLY A 1 97 ? 41.646 18.144 -48.693 1.00 58.56 97 GLY A O 1
ATOM 735 N N . ALA A 1 98 ? 40.034 16.592 -48.833 1.00 58.66 98 ALA A N 1
ATOM 736 C CA . ALA A 1 98 ? 40.765 15.617 -48.026 1.00 58.66 98 ALA A CA 1
ATOM 737 C C . ALA A 1 98 ? 41.963 15.047 -48.828 1.00 58.66 98 ALA A C 1
ATOM 739 O O . ALA A 1 98 ? 41.783 14.678 -49.992 1.00 58.66 98 ALA A O 1
ATOM 740 N N . PRO A 1 99 ? 43.180 14.963 -48.250 1.00 58.38 99 PRO A N 1
ATOM 741 C CA . PRO A 1 99 ? 44.358 14.467 -48.958 1.00 58.38 99 PRO A CA 1
ATOM 742 C C . PRO A 1 99 ? 44.128 13.063 -49.551 1.00 58.38 99 PRO A C 1
ATOM 744 O O . PRO A 1 99 ? 43.609 12.189 -48.853 1.00 58.38 99 PRO A O 1
ATOM 747 N N . PRO A 1 100 ? 44.572 12.785 -50.792 1.00 52.06 100 PRO A N 1
ATOM 748 C CA . PRO A 1 100 ? 44.309 11.520 -51.497 1.00 52.06 100 PRO A CA 1
ATOM 749 C C . PRO A 1 100 ? 44.981 10.275 -50.879 1.00 52.06 100 PRO A C 1
ATOM 751 O O . PRO A 1 100 ? 44.771 9.164 -51.358 1.00 52.06 100 PRO A O 1
ATOM 754 N N . ASN A 1 101 ? 45.738 10.444 -49.789 1.00 54.06 101 ASN A N 1
ATOM 755 C CA . ASN A 1 101 ? 46.426 9.373 -49.057 1.00 54.06 101 ASN A CA 1
ATOM 756 C C . ASN A 1 101 ? 45.913 9.226 -47.614 1.00 54.06 101 ASN A C 1
ATOM 758 O O . ASN A 1 101 ? 46.333 8.325 -46.897 1.00 54.06 101 ASN A O 1
ATOM 762 N N . SER A 1 102 ? 45.008 10.108 -47.191 1.00 52.41 102 SER A N 1
ATOM 763 C CA . SER A 1 102 ? 44.193 9.938 -45.997 1.00 52.41 102 SER A CA 1
ATOM 764 C C . SER A 1 102 ? 42.831 9.452 -46.468 1.00 52.41 102 SER A C 1
ATOM 766 O O . SER A 1 102 ? 41.868 10.218 -46.533 1.00 52.41 102 SER A O 1
ATOM 768 N N . GLY A 1 103 ? 42.750 8.169 -46.842 1.00 53.62 103 GLY A N 1
ATOM 769 C CA . GLY A 1 103 ? 41.451 7.497 -46.803 1.00 53.62 103 GLY A CA 1
ATOM 770 C C . GLY A 1 103 ? 40.866 7.770 -45.416 1.00 53.62 103 GLY A C 1
ATOM 771 O O . GLY A 1 103 ? 41.656 7.778 -44.475 1.00 53.62 103 GLY A O 1
ATOM 772 N N . PRO A 1 104 ? 39.568 8.093 -45.258 1.00 52.38 104 PRO A N 1
ATOM 773 C CA . PRO A 1 104 ? 38.998 8.334 -43.935 1.00 52.38 104 PRO A CA 1
ATOM 774 C C . PRO A 1 104 ? 39.425 7.173 -43.041 1.00 52.38 104 PRO A C 1
ATOM 776 O O . PRO A 1 104 ? 39.023 6.036 -43.303 1.00 52.38 104 PRO A O 1
ATOM 779 N N . ASP A 1 105 ? 40.353 7.454 -42.117 1.00 62.50 105 ASP A N 1
ATOM 780 C CA . ASP A 1 105 ? 41.226 6.426 -41.559 1.00 62.50 105 ASP A CA 1
ATOM 781 C C . ASP A 1 105 ? 40.346 5.308 -41.025 1.00 62.50 105 ASP A C 1
ATOM 783 O O . ASP A 1 105 ? 39.355 5.561 -40.332 1.00 62.50 105 ASP A O 1
ATOM 787 N N . LEU A 1 106 ? 40.696 4.066 -41.354 1.00 59.34 106 LEU A N 1
ATOM 788 C CA . LEU A 1 106 ? 40.012 2.858 -40.888 1.00 59.34 106 LEU A CA 1
ATOM 789 C C . LEU A 1 106 ? 39.640 2.930 -39.396 1.00 59.34 106 LEU A C 1
ATOM 791 O O . LEU A 1 106 ? 38.640 2.351 -38.990 1.00 59.34 106 LEU A O 1
ATOM 795 N N .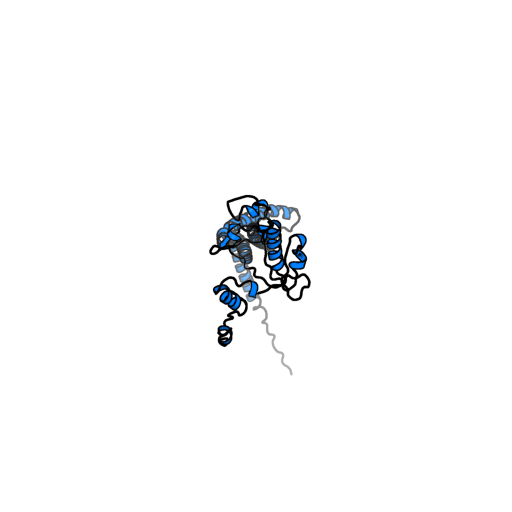 THR A 1 107 ? 40.398 3.684 -38.598 1.00 62.75 107 THR A N 1
ATOM 796 C CA . THR A 1 107 ? 40.155 3.999 -37.187 1.00 62.75 107 THR A CA 1
ATOM 797 C C . THR A 1 107 ? 38.867 4.793 -36.923 1.00 62.75 107 THR A C 1
ATOM 799 O O . THR A 1 107 ? 38.106 4.409 -36.037 1.00 62.75 107 THR A O 1
ATOM 802 N N . VAL A 1 108 ? 38.577 5.862 -37.674 1.00 66.00 108 VAL A N 1
ATOM 803 C CA . VAL A 1 108 ? 37.363 6.685 -37.513 1.00 66.00 108 VAL A CA 1
ATOM 804 C C . VAL A 1 108 ? 36.138 5.898 -37.959 1.00 66.00 108 VAL A C 1
ATOM 806 O O . VAL A 1 108 ? 35.124 5.873 -37.259 1.00 66.00 108 VAL A O 1
ATOM 809 N N . ALA A 1 109 ? 36.256 5.189 -39.084 1.00 65.56 109 ALA A N 1
ATOM 810 C CA . ALA A 1 109 ? 35.216 4.285 -39.556 1.00 65.56 109 ALA A CA 1
ATOM 811 C C . ALA A 1 109 ? 34.928 3.204 -38.503 1.00 65.56 109 ALA A C 1
ATOM 813 O O . ALA A 1 109 ? 33.783 3.029 -38.089 1.00 65.56 109 ALA A O 1
ATOM 814 N N . PHE A 1 110 ? 35.969 2.535 -37.998 1.00 68.38 110 PHE A N 1
ATOM 815 C CA . PHE A 1 110 ? 35.870 1.507 -36.962 1.00 68.38 110 PHE A CA 1
ATOM 816 C C . PHE A 1 110 ? 35.253 2.039 -35.661 1.00 68.38 110 PHE A C 1
ATOM 818 O O . PHE A 1 110 ? 34.387 1.385 -35.081 1.00 68.38 110 PHE A O 1
ATOM 825 N N . ALA A 1 111 ? 35.621 3.244 -35.221 1.00 75.31 111 ALA A N 1
ATOM 826 C CA . ALA A 1 111 ? 35.032 3.873 -34.041 1.00 75.31 111 ALA A CA 1
ATOM 827 C C . ALA A 1 111 ? 33.527 4.144 -34.219 1.00 75.31 111 ALA A C 1
ATOM 829 O O . ALA A 1 111 ? 32.740 3.871 -33.308 1.00 75.31 111 ALA A O 1
ATOM 830 N N . LEU A 1 112 ? 33.110 4.614 -35.400 1.00 73.81 112 LEU A N 1
ATOM 831 C CA . LEU A 1 112 ? 31.697 4.805 -35.737 1.00 73.81 112 LEU A CA 1
ATOM 832 C C . LEU A 1 112 ? 30.936 3.473 -35.785 1.00 73.81 112 LEU A C 1
ATOM 834 O O . LEU A 1 112 ? 29.835 3.396 -35.237 1.00 73.81 112 LEU A O 1
ATOM 838 N N . PHE A 1 113 ? 31.527 2.415 -36.352 1.00 71.94 113 PHE A N 1
ATOM 839 C CA . PHE A 1 113 ? 30.958 1.060 -36.345 1.00 71.94 113 PHE A CA 1
ATOM 840 C C . PHE A 1 113 ? 30.711 0.555 -34.918 1.00 71.94 113 PHE A C 1
ATOM 842 O O . PHE A 1 113 ? 29.616 0.085 -34.601 1.00 71.94 113 PHE A O 1
ATOM 849 N N . VAL A 1 114 ? 31.704 0.704 -34.038 1.00 79.19 114 VAL A N 1
ATOM 850 C CA . VAL A 1 114 ? 31.618 0.265 -32.640 1.00 79.19 114 VAL A CA 1
ATOM 851 C C . VAL A 1 114 ? 30.552 1.053 -31.876 1.00 79.19 114 VAL A C 1
ATOM 853 O O . VAL A 1 114 ? 29.726 0.462 -31.173 1.00 79.19 114 VAL A O 1
ATOM 856 N N . ALA A 1 115 ? 30.530 2.379 -32.037 1.00 80.44 115 ALA A N 1
ATOM 857 C CA . ALA A 1 115 ? 29.554 3.246 -31.387 1.00 80.44 115 ALA A CA 1
ATOM 858 C C . ALA A 1 115 ? 28.121 2.953 -31.863 1.00 80.44 115 ALA A C 1
ATOM 860 O O . ALA A 1 115 ? 27.214 2.818 -31.037 1.00 80.44 115 ALA A O 1
ATOM 861 N N . ALA A 1 116 ? 27.922 2.793 -33.175 1.00 79.19 116 ALA A N 1
ATOM 862 C CA . ALA A 1 116 ? 26.628 2.475 -33.769 1.00 79.19 116 ALA A CA 1
ATOM 863 C C . ALA A 1 116 ? 26.127 1.087 -33.343 1.00 79.19 116 ALA A C 1
ATOM 865 O O . ALA A 1 116 ? 24.973 0.962 -32.933 1.00 79.19 116 ALA A O 1
ATOM 866 N N . GLY A 1 117 ? 26.990 0.063 -33.358 1.00 78.38 117 GLY A N 1
ATOM 867 C CA . GLY A 1 117 ? 26.649 -1.291 -32.912 1.00 78.38 117 GLY A CA 1
ATOM 868 C C . GLY A 1 117 ? 26.236 -1.335 -31.438 1.00 78.38 117 GLY A C 1
ATOM 869 O O . GLY A 1 117 ? 25.190 -1.890 -31.092 1.00 78.38 117 GLY A O 1
ATOM 870 N N . TYR A 1 118 ? 26.996 -0.671 -30.561 1.00 81.62 118 TYR A N 1
ATOM 871 C CA . TYR A 1 118 ? 26.665 -0.580 -29.136 1.00 81.62 118 TYR A CA 1
ATOM 872 C C . TYR A 1 118 ? 25.363 0.199 -28.880 1.00 81.62 118 TYR A C 1
ATOM 874 O O . TYR A 1 118 ? 24.515 -0.237 -28.091 1.00 81.62 118 TYR A O 1
ATOM 882 N N . ALA A 1 119 ? 25.170 1.333 -29.563 1.00 81.75 119 ALA A N 1
ATOM 883 C CA . ALA A 1 119 ? 23.956 2.138 -29.454 1.00 81.75 119 ALA A CA 1
ATOM 884 C C . ALA A 1 119 ? 22.721 1.374 -29.954 1.00 81.75 119 ALA A C 1
ATOM 886 O O . ALA A 1 119 ? 21.697 1.359 -29.268 1.00 81.75 119 ALA A O 1
ATOM 887 N N . ALA A 1 120 ? 22.825 0.679 -31.090 1.00 79.06 120 ALA A N 1
ATOM 888 C CA . ALA A 1 120 ? 21.767 -0.174 -31.623 1.00 79.06 120 ALA A CA 1
ATOM 889 C C . ALA A 1 120 ? 21.403 -1.296 -30.638 1.00 79.06 120 ALA A C 1
ATOM 891 O O . ALA A 1 120 ? 20.227 -1.459 -30.309 1.00 79.06 120 ALA A O 1
ATOM 892 N N . GLY A 1 121 ? 22.399 -1.988 -30.069 1.00 75.62 121 GLY A N 1
ATOM 893 C CA . GLY A 1 121 ? 22.184 -3.011 -29.037 1.00 75.62 121 GLY A CA 1
ATOM 894 C C . GLY A 1 121 ? 21.430 -2.482 -27.809 1.00 75.62 121 GLY A C 1
ATOM 895 O O . GLY A 1 121 ? 20.548 -3.152 -27.277 1.00 75.62 121 GLY A O 1
ATOM 896 N N . ARG A 1 122 ? 21.704 -1.241 -27.385 1.00 76.38 122 ARG A N 1
ATOM 897 C CA . ARG A 1 122 ? 21.002 -0.584 -26.263 1.00 76.38 122 ARG A CA 1
ATOM 898 C C . ARG A 1 122 ? 19.591 -0.114 -26.638 1.00 76.38 122 ARG A C 1
ATOM 900 O O . ARG A 1 122 ? 18.672 -0.209 -25.822 1.00 76.38 122 ARG A O 1
ATOM 907 N N . LEU A 1 123 ? 19.400 0.401 -27.852 1.00 76.62 123 LEU A N 1
ATOM 908 C CA . LEU A 1 123 ? 18.121 0.946 -28.321 1.00 76.62 123 LEU A CA 1
ATOM 909 C C . LEU A 1 123 ? 17.088 -0.142 -28.633 1.00 76.62 123 LEU A C 1
ATOM 911 O O . LEU A 1 123 ? 15.905 0.069 -28.353 1.00 76.62 123 LEU A O 1
ATOM 915 N N . LEU A 1 124 ? 17.526 -1.305 -29.129 1.00 72.38 124 LEU A N 1
ATOM 916 C CA . LEU A 1 124 ? 16.659 -2.458 -29.401 1.00 72.38 124 LEU A CA 1
ATOM 917 C C . LEU A 1 124 ? 15.876 -2.901 -28.154 1.00 72.38 124 LEU A C 1
ATOM 919 O O . LEU A 1 124 ? 14.710 -3.268 -28.256 1.00 72.38 124 LEU A O 1
ATOM 923 N N . ILE A 1 125 ? 16.464 -2.774 -26.962 1.00 65.25 125 ILE A N 1
ATOM 924 C CA . ILE A 1 125 ? 15.805 -3.150 -25.699 1.00 65.25 125 ILE A CA 1
ATOM 925 C C . ILE A 1 125 ? 15.056 -1.975 -25.068 1.00 65.25 125 ILE A C 1
ATOM 927 O O . ILE A 1 125 ? 14.027 -2.178 -24.419 1.00 65.25 125 ILE A O 1
ATOM 931 N N . ARG A 1 126 ? 15.487 -0.729 -25.315 1.00 58.25 126 ARG A N 1
ATOM 932 C CA . ARG A 1 126 ? 14.819 0.471 -24.781 1.00 58.25 126 ARG A CA 1
ATOM 933 C C . ARG A 1 126 ? 13.369 0.610 -25.262 1.00 58.25 126 ARG A C 1
ATOM 935 O O . ARG A 1 126 ? 12.543 1.117 -24.508 1.00 58.25 126 ARG A O 1
ATOM 942 N N . LYS A 1 127 ? 13.043 0.143 -26.476 1.00 51.06 127 LYS A N 1
ATOM 943 C CA . LYS A 1 127 ? 11.663 0.161 -27.003 1.00 51.06 127 LYS A CA 1
ATOM 944 C C . LYS A 1 127 ? 10.770 -0.966 -26.464 1.00 51.06 127 LYS A C 1
ATOM 946 O O . LYS A 1 127 ? 9.560 -0.777 -26.414 1.00 51.06 127 LYS A O 1
ATOM 951 N N . GLN A 1 128 ? 11.328 -2.097 -26.025 1.00 49.75 128 GLN A N 1
ATOM 952 C CA . GLN A 1 128 ? 10.544 -3.272 -25.603 1.00 49.75 128 GLN A CA 1
ATOM 953 C C . GLN A 1 128 ? 10.503 -3.507 -24.093 1.00 49.75 128 GLN A C 1
ATOM 955 O O . GLN A 1 128 ? 9.567 -4.134 -23.603 1.00 49.75 128 GLN A O 1
ATOM 960 N N . SER A 1 129 ? 11.416 -2.909 -23.321 1.00 46.41 129 SER A N 1
ATOM 961 C CA . SER A 1 129 ? 11.327 -2.907 -21.853 1.00 46.41 129 SER A CA 1
ATOM 962 C C . SER A 1 129 ? 10.097 -2.142 -21.316 1.00 46.41 129 SER A C 1
ATOM 964 O O . SER A 1 129 ? 9.860 -2.127 -20.111 1.00 46.41 129 SER A O 1
ATOM 966 N N . ALA A 1 130 ? 9.304 -1.532 -22.208 1.00 49.09 130 ALA A N 1
ATOM 967 C CA . ALA A 1 130 ? 8.012 -0.905 -21.941 1.00 49.09 130 ALA A CA 1
ATOM 968 C C . ALA A 1 130 ? 6.805 -1.867 -22.022 1.00 49.09 130 ALA A C 1
ATOM 970 O O . ALA A 1 130 ? 5.673 -1.425 -21.840 1.00 49.09 130 ALA A O 1
ATOM 971 N N . SER A 1 131 ? 6.984 -3.164 -22.296 1.00 50.59 131 SER A N 1
ATOM 972 C CA . SER A 1 131 ? 5.851 -4.098 -22.348 1.00 50.59 131 SER A CA 1
ATOM 973 C C . SER A 1 131 ? 6.210 -5.502 -21.890 1.00 50.59 131 SER A C 1
ATOM 975 O O . SER A 1 131 ? 6.883 -6.252 -22.587 1.00 50.59 131 SER A O 1
ATOM 977 N N . ALA A 1 132 ? 5.718 -5.859 -20.708 1.00 49.97 132 ALA A N 1
ATOM 978 C CA . ALA A 1 132 ? 4.676 -6.872 -20.539 1.00 49.97 132 ALA A CA 1
ATOM 979 C C . ALA A 1 132 ? 4.657 -7.274 -19.065 1.00 49.97 132 ALA A C 1
ATOM 981 O O . ALA A 1 132 ? 5.676 -7.711 -18.524 1.00 49.97 132 ALA A O 1
ATOM 982 N N . SER A 1 133 ? 3.500 -7.126 -18.425 1.00 54.41 133 SER A N 1
ATOM 983 C CA . SER A 1 133 ? 3.212 -7.857 -17.198 1.00 54.41 133 SER A CA 1
ATOM 984 C C . SER A 1 133 ? 3.462 -9.339 -17.480 1.00 54.41 133 SER A C 1
ATOM 986 O O . SER A 1 133 ? 2.960 -9.854 -18.480 1.00 54.41 133 SER A O 1
ATOM 988 N N . TYR A 1 134 ? 4.294 -10.003 -16.681 1.00 59.72 134 TYR A N 1
ATOM 989 C CA . TYR A 1 134 ? 4.605 -11.418 -16.881 1.00 59.72 134 TYR A CA 1
ATOM 990 C C . TYR A 1 134 ? 4.156 -12.223 -15.671 1.00 59.72 134 TYR A C 1
ATOM 992 O O . TYR A 1 134 ? 4.313 -11.789 -14.533 1.00 59.72 134 TYR A O 1
ATOM 1000 N N . TYR A 1 135 ? 3.601 -13.402 -15.921 1.00 62.12 135 TYR A N 1
ATOM 1001 C CA . TYR A 1 135 ? 3.224 -14.318 -14.856 1.00 62.12 135 TYR A CA 1
ATOM 1002 C C . TYR A 1 135 ? 4.460 -15.068 -14.365 1.00 62.12 135 TYR A C 1
ATOM 1004 O O . TYR A 1 135 ? 5.211 -15.645 -15.157 1.00 62.12 135 TYR A O 1
ATOM 1012 N N . ARG A 1 136 ? 4.675 -15.088 -13.049 1.00 56.94 136 ARG A N 1
ATOM 1013 C CA . ARG A 1 136 ? 5.693 -15.920 -12.405 1.00 56.94 136 ARG A CA 1
ATOM 1014 C C . ARG A 1 136 ? 5.052 -16.685 -11.260 1.00 56.94 136 ARG A C 1
ATOM 1016 O O . ARG A 1 136 ? 4.711 -16.089 -10.249 1.00 56.94 136 ARG A O 1
ATOM 1023 N N . ARG A 1 137 ? 4.928 -18.011 -11.412 1.00 69.31 137 ARG A N 1
ATOM 1024 C CA . ARG A 1 137 ? 4.345 -18.904 -10.389 1.00 69.31 137 ARG A CA 1
ATOM 1025 C C . ARG A 1 137 ? 2.950 -18.439 -9.926 1.00 69.31 137 ARG A C 1
ATOM 1027 O O . ARG A 1 137 ? 2.709 -18.310 -8.736 1.00 69.31 137 ARG A O 1
ATOM 1034 N N . GLY A 1 138 ? 2.072 -18.106 -10.872 1.00 59.50 138 GLY A N 1
ATOM 1035 C CA . GLY A 1 138 ? 0.716 -17.617 -10.585 1.00 59.50 138 GLY A CA 1
ATOM 1036 C C . GLY A 1 138 ? 0.613 -16.129 -10.227 1.00 59.50 138 GLY A C 1
ATOM 1037 O O . GLY A 1 138 ? -0.466 -15.567 -10.353 1.00 59.50 138 GLY A O 1
ATOM 1038 N N . ALA A 1 139 ? 1.714 -15.454 -9.877 1.00 49.50 139 ALA A N 1
ATOM 1039 C CA . ALA A 1 139 ? 1.708 -14.019 -9.593 1.00 49.50 139 ALA A CA 1
ATOM 1040 C C . ALA A 1 139 ? 1.910 -13.181 -10.866 1.00 49.50 139 ALA A C 1
ATOM 1042 O O . ALA A 1 139 ? 2.840 -13.433 -11.641 1.00 49.50 139 ALA A O 1
ATOM 1043 N N . VAL A 1 140 ? 1.081 -12.153 -11.064 1.00 65.25 140 VAL A N 1
ATOM 1044 C CA . VAL A 1 140 ? 1.273 -11.143 -12.116 1.00 65.25 140 VAL A CA 1
ATOM 1045 C C . VAL A 1 140 ? 2.369 -10.173 -11.686 1.00 65.25 140 VAL A C 1
ATOM 1047 O O . VAL A 1 140 ? 2.212 -9.423 -10.728 1.00 65.25 140 VAL A O 1
ATOM 1050 N N . VAL A 1 141 ? 3.482 -10.139 -12.417 1.00 64.19 141 VAL A N 1
ATOM 1051 C CA . VAL A 1 141 ? 4.549 -9.155 -12.210 1.00 64.19 141 VAL A CA 1
ATOM 1052 C C . VAL A 1 141 ? 4.404 -8.051 -13.250 1.00 64.19 141 VAL A C 1
ATOM 1054 O O . VAL A 1 141 ? 4.832 -8.200 -14.396 1.00 64.19 141 VAL A O 1
ATOM 1057 N N . ALA A 1 142 ? 3.791 -6.937 -12.852 1.00 63.84 142 ALA A N 1
ATOM 1058 C CA . ALA A 1 142 ? 3.661 -5.738 -13.674 1.00 63.84 142 ALA A CA 1
ATOM 1059 C C . ALA A 1 142 ? 4.781 -4.732 -13.364 1.00 63.84 142 ALA A C 1
ATOM 1061 O O . ALA A 1 142 ? 5.124 -4.486 -12.211 1.00 63.84 142 ALA A O 1
ATOM 1062 N N . ASN A 1 143 ? 5.358 -4.128 -14.404 1.00 60.62 143 ASN A N 1
ATOM 1063 C CA . ASN A 1 143 ? 6.367 -3.081 -14.248 1.00 60.62 143 ASN A CA 1
ATOM 1064 C C . ASN A 1 143 ? 5.670 -1.715 -14.129 1.00 60.62 143 ASN A C 1
ATOM 1066 O O . ASN A 1 143 ? 4.996 -1.285 -15.070 1.00 60.62 143 ASN A O 1
ATOM 1070 N N . ALA A 1 144 ? 5.853 -1.016 -13.004 1.00 52.81 144 ALA A N 1
ATOM 1071 C CA . ALA A 1 144 ? 5.143 0.232 -12.692 1.00 52.81 144 ALA A CA 1
ATOM 1072 C C . ALA A 1 144 ? 5.332 1.331 -13.758 1.00 52.81 144 ALA A C 1
ATOM 1074 O O . ALA A 1 144 ? 4.395 2.061 -14.075 1.00 52.81 144 ALA A O 1
ATOM 1075 N N . ALA A 1 145 ? 6.510 1.407 -14.390 1.00 52.31 145 ALA A N 1
ATOM 1076 C CA . ALA A 1 145 ? 6.803 2.367 -15.462 1.00 52.31 145 ALA A CA 1
ATOM 1077 C C . ALA A 1 145 ? 6.038 2.096 -16.777 1.00 52.31 145 ALA A C 1
ATOM 1079 O O . ALA A 1 145 ? 5.851 3.004 -17.586 1.00 52.31 145 ALA A O 1
ATOM 1080 N N . ALA A 1 146 ? 5.606 0.852 -17.007 1.00 51.72 146 ALA A N 1
ATOM 1081 C CA . ALA A 1 146 ? 4.763 0.482 -18.144 1.00 51.72 146 ALA A CA 1
ATOM 1082 C C . ALA A 1 146 ? 3.270 0.666 -17.818 1.00 51.72 146 ALA A C 1
ATOM 1084 O O . ALA A 1 146 ? 2.511 1.122 -18.670 1.00 51.72 146 ALA A O 1
ATOM 1085 N N . ALA A 1 147 ? 2.865 0.385 -16.574 1.00 50.56 147 ALA A N 1
ATOM 1086 C CA . ALA A 1 147 ? 1.501 0.595 -16.085 1.00 50.56 147 ALA A CA 1
ATOM 1087 C C . ALA A 1 147 ? 1.099 2.081 -16.056 1.00 50.56 147 ALA A C 1
ATOM 1089 O O . ALA A 1 147 ? 0.022 2.447 -16.518 1.00 50.56 147 ALA A O 1
ATOM 1090 N N . SER A 1 148 ? 2.001 2.953 -15.599 1.00 49.59 148 SER A N 1
ATOM 1091 C CA . SER A 1 148 ? 1.784 4.407 -15.507 1.00 49.59 148 SER A CA 1
ATOM 1092 C C . SER A 1 148 ? 1.679 5.120 -16.864 1.00 49.59 148 SER A C 1
ATOM 1094 O O . SER A 1 148 ? 1.126 6.216 -16.931 1.00 49.59 148 SER A O 1
ATOM 1096 N N . ARG A 1 149 ? 2.151 4.503 -17.959 1.00 48.19 149 ARG A N 1
ATOM 1097 C CA . ARG A 1 149 ? 2.075 5.052 -19.330 1.00 48.19 149 ARG A CA 1
ATOM 1098 C C . ARG A 1 149 ? 0.870 4.567 -20.135 1.00 48.19 149 ARG A C 1
ATOM 1100 O O . ARG A 1 149 ? 0.614 5.102 -21.210 1.00 48.19 149 ARG A O 1
ATOM 1107 N N . ALA A 1 150 ? 0.135 3.570 -19.646 1.00 47.53 150 ALA A N 1
ATOM 1108 C CA . ALA A 1 150 ? -1.101 3.141 -20.285 1.00 47.53 150 ALA A CA 1
ATOM 1109 C C . ALA A 1 150 ? -2.223 4.160 -19.992 1.00 47.53 150 ALA A C 1
ATOM 1111 O O . ALA A 1 150 ? -2.310 4.645 -18.853 1.00 47.53 150 ALA A O 1
ATOM 1112 N N . PRO A 1 151 ? -3.084 4.495 -20.977 1.00 44.41 151 PRO A N 1
ATOM 1113 C CA . PRO A 1 151 ? -4.256 5.332 -20.734 1.00 44.41 151 PRO A CA 1
ATOM 1114 C C . PRO A 1 151 ? -5.155 4.685 -19.662 1.00 44.41 151 PRO A C 1
ATOM 1116 O O . PRO A 1 151 ? -5.171 3.454 -19.571 1.00 44.41 151 PRO A O 1
ATOM 1119 N N . PRO A 1 152 ? -5.908 5.467 -18.861 1.00 49.28 152 PRO A N 1
ATOM 1120 C CA . PRO A 1 152 ? -6.684 4.954 -17.723 1.00 49.28 152 PRO A CA 1
ATOM 1121 C C . PRO A 1 152 ? -7.566 3.747 -18.081 1.00 49.28 152 PRO A C 1
ATOM 1123 O O . PRO A 1 152 ? -7.582 2.754 -17.363 1.00 49.28 152 PRO A O 1
ATOM 1126 N N . ALA A 1 153 ? -8.193 3.770 -19.261 1.00 42.72 153 ALA A N 1
ATOM 1127 C CA . ALA A 1 153 ? -9.038 2.686 -19.765 1.00 42.72 153 ALA A CA 1
ATOM 1128 C C . ALA A 1 153 ? -8.290 1.359 -20.035 1.00 42.72 153 ALA A C 1
ATOM 1130 O O . ALA A 1 153 ? -8.879 0.287 -19.931 1.00 42.72 153 ALA A O 1
ATOM 1131 N N . ALA A 1 154 ? -6.992 1.405 -20.355 1.00 44.97 154 ALA A N 1
ATOM 1132 C CA . ALA A 1 154 ? -6.180 0.217 -20.635 1.00 44.97 154 ALA A CA 1
ATOM 1133 C C . ALA A 1 154 ? -5.532 -0.395 -19.378 1.00 44.97 154 ALA A C 1
ATOM 1135 O O . ALA A 1 154 ? -5.085 -1.542 -19.433 1.00 44.97 154 ALA A O 1
ATOM 1136 N N . ARG A 1 155 ? -5.479 0.344 -18.257 1.00 48.28 155 ARG A N 1
ATOM 1137 C CA . ARG A 1 155 ? -5.061 -0.199 -16.947 1.00 48.28 155 ARG A CA 1
ATOM 1138 C C . ARG A 1 155 ? -6.135 -1.108 -16.355 1.00 48.28 155 ARG A C 1
ATOM 1140 O O . ARG A 1 155 ? -5.799 -2.137 -15.788 1.00 48.28 155 ARG A O 1
ATOM 1147 N N . VAL A 1 156 ? -7.399 -0.754 -16.582 1.00 46.53 156 VAL A N 1
ATOM 1148 C CA . VAL A 1 156 ? -8.590 -1.499 -16.145 1.00 46.53 156 VAL A CA 1
ATOM 1149 C C . VAL A 1 156 ? -8.772 -2.789 -16.959 1.00 46.53 156 VAL A C 1
ATOM 1151 O O . VAL A 1 156 ? -8.991 -3.855 -16.402 1.00 46.53 156 VAL A O 1
ATOM 1154 N N . ALA A 1 157 ? -8.596 -2.731 -18.283 1.00 45.72 157 ALA A N 1
ATOM 1155 C CA . ALA A 1 157 ? -8.925 -3.849 -19.175 1.00 45.72 157 ALA A CA 1
ATOM 1156 C C . ALA A 1 157 ? -7.934 -5.033 -19.166 1.00 45.72 157 ALA A C 1
ATOM 1158 O O . ALA A 1 157 ? -8.229 -6.076 -19.745 1.00 45.72 157 ALA A O 1
ATOM 1159 N N . ARG A 1 158 ? -6.733 -4.888 -18.584 1.00 47.34 158 ARG A N 1
ATOM 1160 C CA . ARG A 1 158 ? -5.696 -5.943 -18.619 1.00 47.34 158 ARG A CA 1
ATOM 1161 C C . ARG A 1 158 ? -5.615 -6.802 -17.360 1.00 47.34 158 ARG A C 1
ATOM 1163 O O . ARG A 1 158 ? -4.881 -7.787 -17.390 1.00 47.34 158 ARG A O 1
ATOM 1170 N N . ALA A 1 159 ? -6.322 -6.433 -16.292 1.00 49.66 159 ALA A N 1
ATOM 1171 C CA . ALA A 1 159 ? -6.357 -7.225 -15.068 1.00 49.66 159 ALA A CA 1
ATOM 1172 C C . ALA A 1 159 ? -7.370 -8.369 -15.171 1.00 49.66 159 ALA A C 1
ATOM 1174 O O . ALA A 1 159 ? -7.019 -9.471 -14.788 1.00 49.66 159 ALA A O 1
ATOM 1175 N N . ASN A 1 160 ? -8.547 -8.157 -15.777 1.00 39.62 160 ASN A N 1
ATOM 1176 C CA . ASN A 1 160 ? -9.533 -9.214 -16.007 1.00 39.62 160 ASN A CA 1
ATOM 1177 C C . ASN A 1 160 ? -10.408 -8.913 -17.231 1.00 39.62 160 ASN A C 1
ATOM 1179 O O . ASN A 1 160 ? -10.807 -7.773 -17.464 1.00 39.62 160 ASN A O 1
ATOM 1183 N N . GLY A 1 161 ? -10.706 -9.946 -18.023 1.00 41.69 161 GLY A N 1
ATOM 1184 C CA . GLY A 1 161 ? -11.591 -9.895 -19.189 1.00 41.69 161 GLY A CA 1
ATOM 1185 C C . GLY A 1 161 ? -13.068 -9.720 -18.827 1.00 41.69 161 GLY A C 1
ATOM 1186 O O . GLY A 1 161 ? -13.892 -10.529 -19.236 1.00 41.69 161 GLY A O 1
ATOM 1187 N N . GLY A 1 162 ? -13.414 -8.679 -18.074 1.00 36.56 162 GLY A N 1
ATOM 1188 C CA . GLY A 1 162 ? -14.788 -8.419 -17.672 1.00 36.56 162 GLY A CA 1
ATOM 1189 C C . GLY A 1 162 ? -14.946 -7.105 -16.917 1.00 36.56 162 GLY A C 1
ATOM 1190 O O . GLY A 1 162 ? -14.203 -6.822 -15.990 1.00 36.56 162 GLY A O 1
ATOM 1191 N N . SER A 1 163 ? -15.966 -6.359 -17.335 1.00 39.62 163 SER A N 1
ATOM 1192 C CA . SER A 1 163 ? -16.594 -5.211 -16.678 1.00 39.62 163 SER A CA 1
ATOM 1193 C C . SER A 1 163 ? -15.799 -3.903 -16.573 1.00 39.62 163 SER A C 1
ATOM 1195 O O . SER A 1 163 ? -14.882 -3.703 -15.782 1.00 39.62 163 SER A O 1
ATOM 1197 N N . GLN A 1 164 ? -16.231 -2.959 -17.406 1.00 46.16 164 GLN A N 1
ATOM 1198 C CA . GLN A 1 164 ? -15.966 -1.535 -17.289 1.00 46.16 164 GLN A CA 1
ATOM 1199 C C . GLN A 1 164 ? -16.584 -0.972 -16.003 1.00 46.16 164 GLN A C 1
ATOM 1201 O O . GLN A 1 164 ? -17.776 -1.137 -15.785 1.00 46.16 164 GLN A O 1
ATOM 1206 N N . ARG A 1 165 ? -15.788 -0.186 -15.266 1.00 47.22 165 ARG A N 1
ATOM 1207 C CA . ARG A 1 165 ? -16.232 0.901 -14.375 1.00 47.22 165 ARG A CA 1
ATOM 1208 C C . ARG A 1 165 ? -17.359 0.516 -13.403 1.00 47.22 165 ARG A C 1
ATOM 1210 O O . ARG A 1 165 ? -18.486 0.982 -13.558 1.00 47.22 165 ARG A O 1
ATOM 1217 N N . SER A 1 166 ? -17.026 -0.221 -12.345 1.00 46.16 166 SER A N 1
ATOM 1218 C CA . SER A 1 166 ? -17.769 -0.078 -11.094 1.00 46.16 166 SER A CA 1
ATOM 1219 C C . SER A 1 166 ? -17.366 1.251 -10.447 1.00 46.16 166 SER A C 1
ATOM 1221 O O . SER A 1 166 ? -16.184 1.593 -10.334 1.00 46.16 166 SER A O 1
ATOM 1223 N N . ASN A 1 167 ? -18.364 2.068 -10.118 1.00 54.72 167 ASN A N 1
ATOM 1224 C CA . ASN A 1 167 ? -18.175 3.262 -9.308 1.00 54.72 167 ASN A CA 1
ATOM 1225 C C . ASN A 1 167 ? -17.624 2.784 -7.950 1.00 54.72 167 ASN A C 1
ATOM 1227 O O . ASN A 1 167 ? -18.319 2.046 -7.258 1.00 54.72 167 ASN A O 1
ATOM 1231 N N . GLY A 1 168 ? -16.366 3.105 -7.631 1.00 64.75 168 GLY A N 1
ATOM 1232 C CA . GLY A 1 168 ? -15.711 2.674 -6.387 1.00 64.75 168 GLY A CA 1
ATOM 1233 C C . GLY A 1 168 ? -14.693 1.527 -6.489 1.00 64.75 168 GLY A C 1
ATOM 1234 O O . GLY A 1 168 ? -14.331 0.966 -5.463 1.00 64.75 168 GLY A O 1
ATOM 1235 N N . ALA A 1 169 ? -14.206 1.132 -7.670 1.00 82.12 169 ALA A N 1
ATOM 1236 C CA . ALA A 1 169 ? -13.155 0.104 -7.748 1.00 82.12 169 ALA A CA 1
ATOM 1237 C C . ALA A 1 169 ? -11.883 0.505 -6.963 1.00 82.12 169 ALA A C 1
ATOM 1239 O O . ALA A 1 169 ? -11.366 1.610 -7.155 1.00 82.12 169 ALA A O 1
ATOM 1240 N N . LEU A 1 170 ? -11.347 -0.398 -6.128 1.00 88.38 170 LEU A N 1
ATOM 1241 C CA . LEU A 1 170 ? -10.113 -0.127 -5.386 1.00 88.38 170 LEU A CA 1
ATOM 1242 C C . LEU A 1 170 ? -8.920 -0.011 -6.333 1.00 88.38 170 LEU A C 1
ATOM 1244 O O . LEU A 1 170 ? -8.803 -0.734 -7.330 1.00 88.38 170 LEU A O 1
ATOM 1248 N N . THR A 1 171 ? -7.988 0.878 -5.997 1.00 87.19 171 THR A N 1
ATOM 1249 C CA . THR A 1 171 ? -6.727 1.006 -6.723 1.00 87.19 171 THR A CA 1
ATOM 1250 C C . THR A 1 171 ? -5.527 0.898 -5.794 1.00 87.19 171 THR A C 1
ATOM 1252 O O . THR A 1 171 ? -5.537 1.379 -4.663 1.00 87.19 171 THR A O 1
ATOM 1255 N N . LEU A 1 172 ? -4.472 0.255 -6.292 1.00 87.12 172 LEU A N 1
ATOM 1256 C CA . LEU A 1 172 ? -3.188 0.127 -5.618 1.00 87.12 172 LEU A CA 1
ATOM 1257 C C . LEU A 1 172 ? -2.077 0.569 -6.574 1.00 87.12 172 LEU A C 1
ATOM 1259 O O . LEU A 1 172 ? -1.811 -0.089 -7.582 1.00 87.12 172 LEU A O 1
ATOM 1263 N N . ALA A 1 173 ? -1.418 1.687 -6.265 1.00 85.62 173 ALA A N 1
ATOM 1264 C CA . ALA A 1 173 ? -0.412 2.310 -7.125 1.00 85.62 173 ALA A CA 1
ATOM 1265 C C . ALA A 1 173 ? -0.942 2.628 -8.542 1.00 85.62 173 ALA A C 1
ATOM 1267 O O . ALA A 1 173 ? -0.230 2.485 -9.543 1.00 85.62 173 ALA A O 1
ATOM 1268 N N . GLY A 1 174 ? -2.208 3.049 -8.635 1.00 79.81 174 GLY A N 1
ATOM 1269 C CA . GLY A 1 174 ? -2.889 3.386 -9.885 1.00 79.81 174 GLY A CA 1
ATOM 1270 C C . GLY A 1 174 ? -3.269 2.186 -10.758 1.00 79.81 174 GLY A C 1
ATOM 1271 O O . GLY A 1 174 ? -3.590 2.374 -11.939 1.00 79.81 174 GLY A O 1
ATOM 1272 N N . LEU A 1 175 ? -3.198 0.969 -10.210 1.00 79.56 175 LEU A N 1
ATOM 1273 C CA . LEU A 1 175 ? -3.714 -0.257 -10.811 1.00 79.56 175 LEU A CA 1
ATOM 1274 C C . LEU A 1 175 ? -5.022 -0.642 -10.131 1.00 79.56 175 LEU A C 1
ATOM 1276 O O . LEU A 1 175 ? -5.074 -0.717 -8.909 1.00 79.56 175 LEU A O 1
ATOM 1280 N N . THR A 1 176 ? -6.054 -0.910 -10.924 1.00 82.75 176 THR A N 1
ATOM 1281 C CA . THR A 1 176 ? -7.333 -1.405 -10.413 1.00 82.75 176 THR A CA 1
ATOM 1282 C C . THR A 1 176 ? -7.163 -2.808 -9.847 1.00 82.75 176 THR A C 1
ATOM 1284 O O . THR A 1 176 ? -6.592 -3.681 -10.506 1.00 82.75 176 THR A O 1
ATOM 1287 N N . VAL A 1 177 ? -7.652 -3.002 -8.630 1.00 84.06 177 VAL A N 1
ATOM 1288 C CA . VAL A 1 177 ? -7.764 -4.301 -7.973 1.00 84.06 177 VAL A CA 1
ATOM 1289 C C . VAL A 1 177 ? -9.055 -4.954 -8.462 1.00 84.06 177 VAL A C 1
ATOM 1291 O O . VAL A 1 177 ? -10.080 -4.288 -8.583 1.00 84.06 177 VAL A O 1
ATOM 1294 N N . ALA A 1 178 ? -9.001 -6.236 -8.816 1.00 82.06 178 ALA A N 1
ATOM 1295 C CA . ALA A 1 178 ? -10.208 -6.971 -9.169 1.00 82.06 178 ALA A CA 1
ATOM 1296 C C . ALA A 1 178 ? -11.068 -7.197 -7.920 1.00 82.06 178 ALA A C 1
ATOM 1298 O O . ALA A 1 178 ? -10.516 -7.484 -6.864 1.00 82.06 178 ALA A O 1
ATOM 1299 N N . GLU A 1 179 ? -12.393 -7.142 -8.051 1.00 84.19 179 GLU A N 1
ATOM 1300 C CA . GLU A 1 179 ? -13.322 -7.316 -6.920 1.00 84.19 179 GLU A CA 1
ATOM 1301 C C . GLU A 1 179 ? -13.063 -8.635 -6.161 1.00 84.19 179 GLU A C 1
ATOM 1303 O O . GLU A 1 179 ? -12.950 -8.639 -4.937 1.00 84.19 179 GLU A O 1
ATOM 1308 N N . ASP A 1 180 ? -12.810 -9.733 -6.883 1.00 84.00 180 ASP A N 1
ATOM 1309 C CA . ASP A 1 180 ? -12.460 -11.040 -6.299 1.00 84.00 180 ASP A CA 1
ATOM 1310 C C . ASP A 1 180 ? -11.115 -11.062 -5.548 1.00 84.00 180 ASP A C 1
ATOM 1312 O O . ASP A 1 180 ? -10.832 -12.001 -4.800 1.00 84.00 180 ASP A O 1
ATOM 1316 N N . ASP A 1 181 ? -10.236 -10.087 -5.788 1.00 86.81 181 ASP A N 1
ATOM 1317 C CA . ASP A 1 181 ? -8.936 -9.972 -5.124 1.00 86.81 181 ASP A CA 1
ATOM 1318 C C . ASP A 1 181 ? -8.991 -9.093 -3.869 1.00 86.81 181 ASP A C 1
ATOM 1320 O O . ASP A 1 181 ? -8.102 -9.200 -3.023 1.00 86.81 181 ASP A O 1
ATOM 1324 N N . GLU A 1 182 ? -10.029 -8.267 -3.700 1.00 90.25 182 GLU A N 1
ATOM 1325 C CA . GLU A 1 182 ? -10.147 -7.350 -2.560 1.00 90.25 182 GLU A CA 1
ATOM 1326 C C . GLU A 1 182 ? -10.199 -8.093 -1.212 1.00 90.25 182 GLU A C 1
ATOM 1328 O O . GLU A 1 182 ? -9.614 -7.642 -0.226 1.00 90.25 182 GLU A O 1
ATOM 1333 N N . THR A 1 183 ? -10.817 -9.278 -1.171 1.00 90.31 183 THR A N 1
ATOM 1334 C CA . THR A 1 183 ? -10.977 -10.082 0.055 1.00 90.31 183 THR A CA 1
ATOM 1335 C C . THR A 1 183 ? -9.792 -11.007 0.356 1.00 90.31 183 THR A C 1
ATOM 1337 O O . THR A 1 183 ? -9.765 -11.646 1.406 1.00 90.31 183 THR A O 1
ATOM 1340 N N . LYS A 1 184 ? -8.773 -11.070 -0.515 1.00 91.31 184 LYS A N 1
ATOM 1341 C CA . LYS A 1 184 ? -7.618 -11.986 -0.369 1.00 91.31 184 LYS A CA 1
ATOM 1342 C C . LYS A 1 184 ? -6.509 -11.467 0.554 1.00 91.31 184 LYS A C 1
ATOM 1344 O O . LYS A 1 184 ? -5.477 -12.123 0.691 1.00 91.31 184 LYS A O 1
ATOM 1349 N N . HIS A 1 185 ? -6.742 -10.326 1.200 1.00 92.25 185 HIS A N 1
ATOM 1350 C CA . HIS A 1 185 ? -5.796 -9.573 2.025 1.00 92.25 185 HIS A CA 1
ATOM 1351 C C . HIS A 1 185 ? -4.574 -9.039 1.259 1.00 92.25 185 HIS A C 1
ATOM 1353 O O . HIS A 1 185 ? -4.045 -9.645 0.327 1.00 92.25 185 HIS A O 1
ATOM 1359 N N . PHE A 1 186 ? -4.062 -7.891 1.709 1.00 91.94 186 PHE A N 1
ATOM 1360 C CA . PHE A 1 186 ? -2.896 -7.242 1.113 1.00 91.94 186 PHE A CA 1
ATOM 1361 C C . PHE A 1 186 ? -1.720 -7.238 2.081 1.00 91.94 186 PHE A C 1
ATOM 1363 O O . PHE A 1 186 ? -1.846 -6.850 3.240 1.00 91.94 186 PHE A O 1
ATOM 1370 N N . LYS A 1 187 ? -0.536 -7.600 1.578 1.00 93.38 187 LYS A N 1
ATOM 1371 C CA . LYS A 1 187 ? 0.728 -7.450 2.305 1.00 93.38 187 LYS A CA 1
ATOM 1372 C C . LYS A 1 187 ? 1.613 -6.428 1.600 1.00 93.38 187 LYS A C 1
ATOM 1374 O O . LYS A 1 187 ? 2.180 -6.711 0.546 1.00 93.38 187 LYS A O 1
ATOM 1379 N N . VAL A 1 188 ? 1.762 -5.248 2.201 1.00 91.50 188 VAL A N 1
ATOM 1380 C CA . VAL A 1 188 ? 2.576 -4.149 1.658 1.00 91.50 188 VAL A CA 1
ATOM 1381 C C . VAL A 1 188 ? 3.947 -4.127 2.339 1.00 91.50 188 VAL A C 1
ATOM 1383 O O . VAL A 1 188 ? 4.051 -3.891 3.540 1.00 91.50 188 VAL A O 1
ATOM 1386 N N . ILE A 1 189 ? 5.018 -4.359 1.575 1.00 92.94 189 ILE A N 1
ATOM 1387 C CA . ILE A 1 189 ? 6.399 -4.451 2.082 1.00 92.94 189 ILE A CA 1
ATOM 1388 C C . ILE A 1 189 ? 7.258 -3.354 1.448 1.00 92.94 189 ILE A C 1
ATOM 1390 O O . ILE A 1 189 ? 7.184 -3.105 0.249 1.00 92.94 189 ILE A O 1
ATOM 1394 N N . GLY A 1 190 ? 8.104 -2.708 2.248 1.00 90.62 190 GLY A N 1
ATOM 1395 C CA . GLY A 1 190 ? 9.007 -1.648 1.799 1.00 90.62 190 GLY A CA 1
ATOM 1396 C C . GLY A 1 190 ? 9.729 -0.989 2.969 1.00 90.62 190 GLY A C 1
ATOM 1397 O O . GLY A 1 190 ? 9.290 -1.110 4.114 1.00 90.62 190 GLY A O 1
ATOM 1398 N N . THR A 1 191 ? 10.824 -0.277 2.708 1.00 92.94 191 THR A N 1
ATOM 1399 C CA . THR A 1 191 ? 11.539 0.498 3.735 1.00 92.94 191 THR A CA 1
ATOM 1400 C C . THR A 1 191 ? 10.797 1.800 4.063 1.00 92.94 191 THR A C 1
ATOM 1402 O O . THR A 1 191 ? 9.753 2.123 3.483 1.00 92.94 191 THR A O 1
ATOM 1405 N N . THR A 1 192 ? 11.259 2.538 5.068 1.00 90.50 192 THR A N 1
ATOM 1406 C CA . THR A 1 192 ? 10.710 3.864 5.383 1.00 90.50 192 THR A CA 1
ATOM 1407 C C . THR A 1 192 ? 10.894 4.802 4.188 1.00 90.50 192 THR A C 1
ATOM 1409 O O . THR A 1 192 ? 11.927 4.772 3.524 1.00 90.50 192 THR A O 1
ATOM 1412 N N . GLY A 1 193 ? 9.869 5.597 3.874 1.00 89.50 193 GLY A N 1
ATOM 1413 C CA . GLY A 1 193 ? 9.902 6.541 2.751 1.00 89.50 193 GLY A CA 1
ATOM 1414 C C . GLY A 1 193 ? 9.592 5.954 1.366 1.00 89.50 193 GLY A C 1
ATOM 1415 O O . GLY A 1 193 ? 9.482 6.716 0.414 1.00 89.50 193 GLY A O 1
ATOM 1416 N N . THR A 1 194 ? 9.367 4.641 1.216 1.00 89.25 194 THR A N 1
ATOM 1417 C CA . THR A 1 194 ? 9.055 4.036 -0.103 1.00 89.25 194 THR A CA 1
ATOM 1418 C C . THR A 1 194 ? 7.592 4.169 -0.535 1.00 89.25 194 THR A C 1
ATOM 1420 O O . THR A 1 194 ? 7.191 3.557 -1.520 1.00 89.25 194 THR A O 1
ATOM 1423 N N . GLY A 1 195 ? 6.771 4.914 0.212 1.00 90.12 195 GLY A N 1
ATOM 1424 C CA . GLY A 1 195 ? 5.373 5.171 -0.149 1.00 90.12 195 GLY A CA 1
ATOM 1425 C C . GLY A 1 195 ? 4.361 4.101 0.276 1.00 90.12 195 GLY A C 1
ATOM 1426 O O . GLY A 1 195 ? 3.252 4.105 -0.246 1.00 90.12 195 GLY A O 1
ATOM 1427 N N . LYS A 1 196 ? 4.682 3.216 1.235 1.00 93.75 196 LYS A N 1
ATOM 1428 C CA . LYS A 1 196 ? 3.708 2.240 1.780 1.00 93.75 196 LYS A CA 1
ATOM 1429 C C . LYS A 1 196 ? 2.421 2.919 2.266 1.00 93.75 196 LYS A C 1
ATOM 1431 O O . LYS A 1 196 ? 1.334 2.548 1.845 1.00 93.75 196 LYS A O 1
ATOM 1436 N N . THR A 1 197 ? 2.563 3.954 3.095 1.00 92.44 197 THR A N 1
ATOM 1437 C CA . THR A 1 197 ? 1.445 4.756 3.611 1.00 92.44 197 THR A CA 1
ATOM 1438 C C . THR A 1 197 ? 0.665 5.417 2.477 1.00 92.44 197 THR A C 1
ATOM 1440 O O . THR A 1 197 ? -0.556 5.447 2.508 1.00 92.44 197 THR A O 1
ATOM 1443 N N . THR A 1 198 ? 1.347 5.903 1.436 1.00 93.00 198 THR A N 1
ATOM 1444 C CA . THR A 1 198 ? 0.693 6.486 0.255 1.00 93.00 198 THR A CA 1
ATOM 1445 C C . THR A 1 198 ? -0.185 5.465 -0.466 1.00 93.00 198 THR A C 1
ATOM 1447 O O . THR A 1 198 ? -1.318 5.784 -0.804 1.00 93.00 198 THR A O 1
ATOM 1450 N N . ALA A 1 199 ? 0.305 4.237 -0.647 1.00 92.12 199 ALA A N 1
ATOM 1451 C CA . ALA A 1 199 ? -0.456 3.161 -1.276 1.00 92.12 199 ALA A CA 1
ATOM 1452 C C . ALA A 1 199 ? -1.668 2.726 -0.430 1.00 92.12 199 ALA A C 1
ATOM 1454 O O . ALA A 1 199 ? -2.746 2.513 -0.970 1.00 92.12 199 ALA A O 1
ATOM 1455 N N . ILE A 1 200 ? -1.520 2.645 0.898 1.00 94.75 200 ILE A N 1
ATOM 1456 C CA . ILE A 1 200 ? -2.639 2.327 1.802 1.00 94.75 200 ILE A CA 1
ATOM 1457 C C . ILE A 1 200 ? -3.697 3.438 1.771 1.00 94.75 200 ILE A C 1
ATOM 1459 O O . ILE A 1 200 ? -4.884 3.147 1.689 1.00 94.75 200 ILE A O 1
ATOM 1463 N N . ARG A 1 201 ? -3.275 4.709 1.779 1.00 94.50 201 ARG A N 1
ATOM 1464 C CA . ARG A 1 201 ? -4.182 5.864 1.677 1.00 94.50 201 ARG A CA 1
ATOM 1465 C C . ARG A 1 201 ? -4.970 5.870 0.372 1.00 94.50 201 ARG A C 1
ATOM 1467 O O . ARG A 1 201 ? -6.137 6.219 0.403 1.00 94.50 201 ARG A O 1
ATOM 1474 N N . GLU A 1 202 ? -4.345 5.495 -0.743 1.00 92.69 202 GLU A N 1
ATOM 1475 C CA . GLU A 1 202 ? -5.030 5.361 -2.035 1.00 92.69 202 GLU A CA 1
ATOM 1476 C C . GLU A 1 202 ? -6.181 4.349 -1.951 1.00 92.69 202 GLU A C 1
ATOM 1478 O O . GLU A 1 202 ? -7.310 4.684 -2.302 1.00 92.69 202 GLU A O 1
ATOM 1483 N N . MET A 1 203 ? -5.912 3.152 -1.417 1.00 93.12 203 MET A N 1
ATOM 1484 C CA . MET A 1 203 ? -6.949 2.133 -1.232 1.00 93.12 203 MET A CA 1
ATOM 1485 C C . MET A 1 203 ? -8.047 2.600 -0.271 1.00 93.12 203 MET A C 1
ATOM 1487 O O . MET A 1 203 ? -9.222 2.436 -0.575 1.00 93.12 203 MET A O 1
ATOM 1491 N N . LEU A 1 204 ? -7.676 3.194 0.870 1.00 94.31 204 LEU A N 1
ATOM 1492 C CA . LEU A 1 204 ? -8.641 3.679 1.861 1.00 94.31 204 LEU A CA 1
ATOM 1493 C C . LEU A 1 204 ? -9.546 4.776 1.296 1.00 94.31 204 LEU A C 1
ATOM 1495 O O . LEU A 1 204 ? -10.747 4.720 1.526 1.00 94.31 204 LEU A O 1
ATOM 1499 N N . SER A 1 205 ? -9.004 5.733 0.533 1.00 92.88 205 SER A N 1
ATOM 1500 C CA . SER A 1 205 ? -9.821 6.757 -0.127 1.00 92.88 205 SER A CA 1
ATOM 1501 C C . SER A 1 205 ? -10.891 6.121 -1.013 1.00 92.88 205 SER A C 1
ATOM 1503 O O . SER A 1 205 ? -12.064 6.444 -0.870 1.00 92.88 205 SER A O 1
ATOM 1505 N N . ALA A 1 206 ? -10.498 5.187 -1.886 1.00 90.50 206 ALA A N 1
ATOM 1506 C CA . ALA A 1 206 ? -11.431 4.524 -2.794 1.00 90.50 206 ALA A CA 1
ATOM 1507 C C . ALA A 1 206 ? -12.486 3.695 -2.039 1.00 90.50 206 ALA A C 1
ATOM 1509 O O . ALA A 1 206 ? -13.661 3.736 -2.395 1.00 90.50 206 ALA A O 1
ATOM 1510 N N . ALA A 1 207 ? -12.081 2.988 -0.979 1.00 92.69 207 ALA A N 1
ATOM 1511 C CA . ALA A 1 207 ? -12.983 2.204 -0.138 1.00 92.69 207 ALA A CA 1
ATOM 1512 C C . ALA A 1 207 ? -14.026 3.094 0.559 1.00 92.69 207 ALA A C 1
ATOM 1514 O O . ALA A 1 207 ? -15.223 2.831 0.485 1.00 92.69 207 ALA A O 1
ATOM 1515 N N . LEU A 1 208 ? -13.587 4.188 1.188 1.00 92.25 208 LEU A N 1
ATOM 1516 C CA . LEU A 1 208 ? -14.477 5.111 1.898 1.00 92.25 208 LEU A CA 1
ATOM 1517 C C . LEU A 1 208 ? -15.402 5.872 0.937 1.00 92.25 208 LEU A C 1
ATOM 1519 O O . LEU A 1 208 ? -16.583 6.024 1.230 1.00 92.25 208 LEU A O 1
ATOM 1523 N N . GLU A 1 209 ? -14.908 6.295 -0.232 1.00 90.31 209 GLU A N 1
ATOM 1524 C CA . GLU A 1 209 ? -15.735 6.904 -1.289 1.00 90.31 209 GLU A CA 1
ATOM 1525 C C . GLU A 1 209 ? -16.792 5.931 -1.833 1.00 90.31 209 GLU A C 1
ATOM 1527 O O . GLU A 1 209 ? -17.897 6.349 -2.183 1.00 90.31 209 GLU A O 1
ATOM 1532 N N . ARG A 1 210 ? -16.475 4.630 -1.880 1.00 89.81 210 ARG A N 1
ATOM 1533 C CA . ARG A 1 210 ? -17.427 3.563 -2.218 1.00 89.81 210 ARG A CA 1
ATOM 1534 C C . ARG A 1 210 ? -18.457 3.310 -1.104 1.00 89.81 210 ARG A C 1
ATOM 1536 O O . ARG A 1 210 ? -19.500 2.721 -1.379 1.00 89.81 210 ARG A O 1
ATOM 1543 N N . GLY A 1 211 ? -18.206 3.791 0.115 1.00 90.75 211 GLY A N 1
ATOM 1544 C CA . GLY A 1 211 ? -19.058 3.585 1.289 1.00 90.75 211 GLY A CA 1
ATOM 1545 C C . GLY A 1 211 ? -18.682 2.361 2.128 1.00 90.75 211 GLY A C 1
ATOM 1546 O O . GLY A 1 211 ? -19.483 1.914 2.952 1.00 90.75 211 GLY A O 1
ATOM 1547 N N . ASP A 1 212 ? -17.486 1.805 1.935 1.00 93.38 212 ASP A N 1
ATOM 1548 C CA . ASP A 1 212 ? -16.999 0.697 2.750 1.00 93.38 212 ASP A CA 1
ATOM 1549 C C . ASP A 1 212 ? -16.639 1.159 4.163 1.00 93.38 212 ASP A C 1
ATOM 1551 O O . ASP A 1 212 ? -16.275 2.310 4.410 1.00 93.38 212 ASP A O 1
ATOM 1555 N N . ARG A 1 213 ? -16.683 0.215 5.105 1.00 94.88 213 ARG A N 1
ATOM 1556 C CA . ARG A 1 213 ? -16.273 0.434 6.494 1.00 94.88 213 ARG A CA 1
ATOM 1557 C C . ARG A 1 213 ? -14.839 -0.037 6.694 1.00 94.88 213 ARG A C 1
ATOM 1559 O O . ARG A 1 213 ? -14.463 -1.101 6.207 1.00 94.88 213 ARG A O 1
ATOM 1566 N N . ALA A 1 214 ? -14.063 0.725 7.457 1.00 95.38 214 ALA A N 1
ATOM 1567 C CA . ALA A 1 214 ? -12.681 0.396 7.777 1.00 95.38 214 ALA A CA 1
ATOM 1568 C C . ALA A 1 214 ? -12.423 0.513 9.283 1.00 95.38 214 ALA A C 1
ATOM 1570 O O . ALA A 1 214 ? -12.884 1.449 9.929 1.00 95.38 214 ALA A O 1
ATOM 1571 N N . VAL A 1 215 ? -11.639 -0.423 9.819 1.00 96.44 215 VAL A N 1
ATOM 1572 C CA . VAL A 1 215 ? -11.029 -0.326 11.151 1.00 96.44 215 VAL A CA 1
ATOM 1573 C C . VAL A 1 215 ? -9.543 -0.074 10.941 1.00 96.44 215 VAL A C 1
ATOM 1575 O O . VAL A 1 215 ? -8.875 -0.846 10.250 1.00 96.44 215 VAL A O 1
ATOM 1578 N N . ILE A 1 216 ? -9.028 1.024 11.492 1.00 96.31 216 ILE A N 1
ATOM 1579 C CA . ILE A 1 216 ? -7.665 1.489 11.226 1.00 96.31 216 ILE A CA 1
ATOM 1580 C C . ILE A 1 216 ? -6.892 1.555 12.542 1.00 96.31 216 ILE A C 1
ATOM 1582 O O . ILE A 1 216 ? -7.227 2.332 13.430 1.00 96.31 216 ILE A O 1
ATOM 1586 N N . ALA A 1 217 ? -5.826 0.762 12.646 1.00 95.56 217 ALA A N 1
ATOM 1587 C CA . ALA A 1 217 ? -4.831 0.926 13.698 1.00 95.56 217 ALA A CA 1
ATOM 1588 C C . ALA A 1 217 ? -3.891 2.080 13.314 1.00 95.56 217 ALA A C 1
ATOM 1590 O O . ALA A 1 217 ? -3.060 1.933 12.414 1.00 95.56 217 ALA A O 1
ATOM 1591 N N . ASP A 1 218 ? -4.052 3.227 13.971 1.00 95.31 218 ASP A N 1
ATOM 1592 C CA . ASP A 1 218 ? -3.406 4.491 13.604 1.00 95.31 218 ASP A CA 1
ATOM 1593 C C . ASP A 1 218 ? -2.569 5.063 14.764 1.00 95.31 218 ASP A C 1
ATOM 1595 O O . ASP A 1 218 ? -3.033 5.940 15.492 1.00 95.31 218 ASP A O 1
ATOM 1599 N N . PRO A 1 219 ? -1.342 4.556 14.986 1.00 90.25 219 PRO A N 1
ATOM 1600 C CA . PRO A 1 219 ? -0.522 4.966 16.125 1.00 90.25 219 PRO A CA 1
ATOM 1601 C C . PRO A 1 219 ? -0.058 6.429 16.056 1.00 90.25 219 PRO A C 1
ATOM 1603 O O . PRO A 1 219 ? 0.247 7.010 17.094 1.00 90.25 219 PRO A O 1
ATOM 1606 N N . ASP A 1 220 ? 0.031 7.020 14.860 1.00 90.00 220 ASP A N 1
ATOM 1607 C CA . ASP A 1 220 ? 0.452 8.408 14.637 1.00 90.00 220 ASP A CA 1
ATOM 1608 C C . ASP A 1 220 ? -0.716 9.382 14.398 1.00 90.00 220 ASP A C 1
ATOM 1610 O O . ASP A 1 220 ? -0.478 10.576 14.214 1.00 90.00 220 ASP A O 1
ATOM 1614 N N . GLY A 1 221 ? -1.966 8.902 14.397 1.00 91.50 221 GLY A N 1
ATOM 1615 C CA . GLY A 1 221 ? -3.155 9.722 14.120 1.00 91.50 221 GLY A CA 1
ATOM 1616 C C . GLY A 1 221 ? -3.220 10.253 12.679 1.00 91.50 221 GLY A C 1
ATOM 1617 O O . GLY A 1 221 ? -4.004 11.155 12.364 1.00 91.50 221 GLY A O 1
ATOM 1618 N N . GLY A 1 222 ? -2.368 9.738 11.788 1.00 93.88 222 GLY A N 1
ATOM 1619 C CA . GLY A 1 222 ? -2.194 10.250 10.434 1.00 93.88 222 GLY A CA 1
ATOM 1620 C C . GLY A 1 222 ? -3.326 9.865 9.481 1.00 93.88 222 GLY A C 1
ATOM 1621 O O . GLY A 1 222 ? -3.480 10.502 8.432 1.00 93.88 222 GLY A O 1
ATOM 1622 N N . TYR A 1 223 ? -4.090 8.820 9.797 1.00 95.94 223 TYR A N 1
ATOM 1623 C CA . TYR A 1 223 ? -5.307 8.445 9.080 1.00 95.94 223 TYR A CA 1
ATOM 1624 C C . TYR A 1 223 ? -6.527 9.130 9.680 1.00 95.94 223 TYR A C 1
ATOM 1626 O O . TYR A 1 223 ? -7.344 9.642 8.917 1.00 95.94 223 TYR A O 1
ATOM 1634 N N . LEU A 1 224 ? -6.602 9.220 11.008 1.00 94.19 224 LEU A N 1
ATOM 1635 C CA . LEU A 1 224 ? -7.636 9.948 11.733 1.00 94.19 224 LEU A CA 1
ATOM 1636 C C . LEU A 1 224 ? -7.724 11.388 11.224 1.00 94.19 224 LEU A C 1
ATOM 1638 O O . LEU A 1 224 ? -8.751 11.776 10.683 1.00 94.19 224 LEU A O 1
ATOM 1642 N N . GLY A 1 225 ? -6.619 12.140 11.220 1.00 93.25 225 GLY A N 1
ATOM 1643 C CA . GLY A 1 225 ? -6.622 13.528 10.736 1.00 93.25 225 GLY A CA 1
ATOM 1644 C C . GLY A 1 225 ? -6.946 13.708 9.244 1.00 93.25 225 GLY A C 1
ATOM 1645 O O . GLY A 1 225 ? -7.137 14.835 8.792 1.00 93.25 225 GLY A O 1
ATOM 1646 N N . ARG A 1 226 ? -6.976 12.627 8.452 1.00 94.69 226 ARG A N 1
ATOM 1647 C CA . ARG A 1 226 ? -7.235 12.677 7.005 1.00 94.69 226 ARG A CA 1
ATOM 1648 C C . ARG A 1 226 ? -8.620 12.171 6.615 1.00 94.69 226 ARG A C 1
ATOM 1650 O O . ARG A 1 226 ? -9.172 12.673 5.641 1.00 94.69 226 ARG A O 1
ATOM 1657 N N . PHE A 1 227 ? -9.110 11.140 7.290 1.00 95.50 227 PHE A N 1
ATOM 1658 C CA . PHE A 1 227 ? -10.289 10.387 6.870 1.00 95.50 227 PHE A CA 1
ATOM 1659 C C . PHE A 1 227 ? -11.431 10.429 7.877 1.00 95.50 227 PHE A C 1
ATOM 1661 O O . PHE A 1 227 ? -12.547 10.107 7.475 1.00 95.50 227 PHE A O 1
ATOM 1668 N N . TYR A 1 228 ? -11.173 10.814 9.131 1.00 94.94 228 TYR A N 1
ATOM 1669 C CA . TYR A 1 228 ? -12.206 10.895 10.155 1.00 94.94 228 TYR A CA 1
ATOM 1670 C C . TYR A 1 228 ? -13.282 11.911 9.778 1.00 94.94 228 TYR A C 1
ATOM 1672 O O . TYR A 1 228 ? -12.981 13.048 9.408 1.00 94.94 228 TYR A O 1
ATOM 1680 N N . ASP A 1 229 ? -14.530 11.487 9.914 1.00 94.56 229 ASP A N 1
ATOM 1681 C CA . ASP A 1 229 ? -15.712 12.309 9.727 1.00 94.56 229 ASP A CA 1
ATOM 1682 C C . ASP A 1 229 ? -16.742 11.983 10.819 1.00 94.56 229 ASP A C 1
ATOM 1684 O O . ASP A 1 229 ? -17.381 10.927 10.814 1.00 94.56 229 ASP A O 1
ATOM 1688 N N . GLY A 1 230 ? -16.889 12.901 11.777 1.00 90.62 230 GLY A N 1
ATOM 1689 C CA . GLY A 1 230 ? -17.846 12.755 12.873 1.00 90.62 230 GLY A CA 1
ATOM 1690 C C . GLY A 1 230 ? -19.305 12.822 12.411 1.00 90.62 230 GLY A C 1
ATOM 1691 O O . GLY A 1 230 ? -20.147 12.133 12.984 1.00 90.62 230 GLY A O 1
ATOM 1692 N N . ASP A 1 231 ? -19.607 13.572 11.344 1.00 93.25 231 ASP A N 1
ATOM 1693 C CA . ASP A 1 231 ? -20.968 13.680 10.796 1.00 93.25 231 ASP A CA 1
ATOM 1694 C C . ASP A 1 231 ? -21.378 12.386 10.077 1.00 93.25 231 ASP A C 1
ATOM 1696 O O . ASP A 1 231 ? -22.556 12.019 10.052 1.00 93.25 231 ASP A O 1
ATOM 1700 N N . ARG A 1 232 ? -20.395 11.648 9.541 1.00 93.44 232 ARG A N 1
ATOM 1701 C CA . ARG A 1 232 ? -20.578 10.286 9.016 1.00 93.44 232 ARG A CA 1
ATOM 1702 C C . ARG A 1 232 ? -20.805 9.242 10.119 1.00 93.44 232 ARG A C 1
ATOM 1704 O O . ARG A 1 232 ? -21.315 8.160 9.826 1.00 93.44 232 ARG A O 1
ATOM 1711 N N . GLY A 1 233 ? -20.471 9.563 11.370 1.00 93.19 233 GLY A N 1
ATOM 1712 C CA . GLY A 1 233 ? -20.570 8.654 12.512 1.00 93.19 233 GLY A CA 1
ATOM 1713 C C . GLY A 1 233 ? -19.328 7.788 12.727 1.00 93.19 233 GLY A C 1
ATOM 1714 O O . GLY A 1 233 ? -19.437 6.693 13.282 1.00 93.19 233 GLY A O 1
ATOM 1715 N N . ASP A 1 234 ? -18.155 8.244 12.282 1.00 95.50 234 ASP A N 1
ATOM 1716 C CA . ASP A 1 234 ? -16.900 7.566 12.590 1.00 95.50 234 ASP A CA 1
ATOM 1717 C C . ASP A 1 234 ? -16.637 7.566 14.104 1.00 95.50 234 ASP A C 1
ATOM 1719 O O . ASP A 1 234 ? -16.936 8.527 14.813 1.00 95.50 234 ASP A O 1
ATOM 1723 N N . VAL A 1 235 ? -16.036 6.486 14.607 1.00 95.06 235 VAL A N 1
ATOM 1724 C CA . VAL A 1 235 ? -15.754 6.314 16.036 1.00 95.06 235 VAL A CA 1
ATOM 1725 C C . VAL A 1 235 ? -14.256 6.246 16.296 1.00 95.06 235 VAL A C 1
ATOM 1727 O O . VAL A 1 235 ? -13.503 5.612 15.556 1.00 95.06 235 VAL A O 1
ATOM 1730 N N . ILE A 1 236 ? -13.828 6.875 17.386 1.00 95.88 236 ILE A N 1
ATOM 1731 C CA . ILE A 1 236 ? -12.447 6.827 17.870 1.00 95.88 236 ILE A CA 1
ATOM 1732 C C . ILE A 1 236 ? -12.418 5.923 19.094 1.00 95.88 236 ILE A C 1
ATOM 1734 O O . ILE A 1 236 ? -13.177 6.154 20.035 1.00 95.88 236 ILE A O 1
ATOM 1738 N N . LEU A 1 237 ? -11.521 4.935 19.113 1.00 95.12 237 LEU A N 1
ATOM 1739 C CA . LEU A 1 237 ? -11.255 4.084 20.274 1.00 95.12 237 LEU A CA 1
ATOM 1740 C C . LEU A 1 237 ? -9.828 4.330 20.781 1.00 95.12 237 LEU A C 1
ATOM 1742 O O . LEU A 1 237 ? -8.870 3.714 20.319 1.00 95.12 237 LEU A O 1
ATOM 1746 N N . ASN A 1 238 ? -9.691 5.263 21.717 1.00 94.12 238 ASN A N 1
ATOM 1747 C CA . ASN A 1 238 ? -8.440 5.638 22.356 1.00 94.12 238 ASN A CA 1
ATOM 1748 C C . ASN A 1 238 ? -8.735 6.142 23.784 1.00 94.12 238 ASN A C 1
ATOM 1750 O O . ASN A 1 238 ? -9.381 7.178 23.935 1.00 94.12 238 ASN A O 1
ATOM 1754 N N . PRO A 1 239 ? -8.236 5.472 24.841 1.00 91.88 239 PRO A N 1
ATOM 1755 C CA . PRO A 1 239 ? -8.547 5.832 26.228 1.00 91.88 239 PRO A CA 1
ATOM 1756 C C . PRO A 1 239 ? -8.029 7.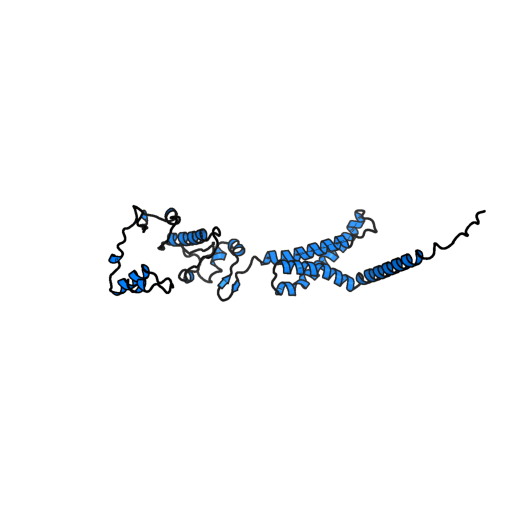216 26.656 1.00 91.88 239 PRO A C 1
ATOM 1758 O O . PRO A 1 239 ? -8.394 7.693 27.729 1.00 91.88 239 PRO A O 1
ATOM 1761 N N . PHE A 1 240 ? -7.172 7.847 25.851 1.00 91.00 240 PHE A N 1
ATOM 1762 C CA . PHE A 1 240 ? -6.603 9.167 26.120 1.00 91.00 240 PHE A CA 1
ATOM 1763 C C . PHE A 1 240 ? -7.258 10.295 25.312 1.00 91.00 240 PHE A C 1
ATOM 1765 O O . PHE A 1 240 ? -6.924 11.456 25.535 1.00 91.00 240 PHE A O 1
ATOM 1772 N N . GLU A 1 241 ? -8.179 9.974 24.400 1.00 90.00 241 GLU A N 1
ATOM 1773 C CA . GLU A 1 241 ? -8.911 10.963 23.604 1.00 90.00 241 GLU A CA 1
ATOM 1774 C C . GLU A 1 241 ? -10.254 11.303 24.249 1.00 90.00 241 GLU A C 1
ATOM 1776 O O . GLU A 1 241 ? -11.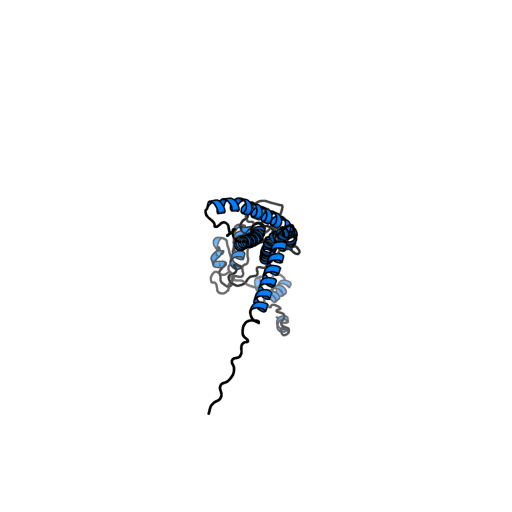016 10.417 24.639 1.00 90.00 241 GLU A O 1
ATOM 1781 N N . LEU A 1 242 ? -10.555 12.600 24.352 1.00 87.81 242 LEU A N 1
ATOM 1782 C CA . LEU A 1 242 ? -11.759 13.086 25.038 1.00 87.81 242 LEU A CA 1
ATOM 1783 C C . LEU A 1 242 ? -13.048 12.691 24.309 1.00 87.81 242 LEU A C 1
ATOM 1785 O O . LEU A 1 242 ? -14.022 12.319 24.961 1.00 87.81 242 LEU A O 1
ATOM 1789 N N . ASP A 1 243 ? -13.023 12.729 22.977 1.00 85.69 243 ASP A N 1
ATOM 1790 C CA . ASP A 1 243 ? -14.169 12.416 22.115 1.00 85.69 243 ASP A CA 1
ATOM 1791 C C . ASP A 1 243 ? -14.243 10.920 21.755 1.00 85.69 243 ASP A C 1
ATOM 1793 O O . ASP A 1 243 ? -15.031 10.502 20.906 1.00 85.69 243 ASP A O 1
ATOM 1797 N N . SER A 1 244 ? -13.413 10.088 22.391 1.00 93.31 244 SER A N 1
ATOM 1798 C CA . SER A 1 244 ? -13.408 8.650 22.156 1.00 93.31 244 SER A CA 1
ATOM 1799 C C . SER A 1 244 ? -14.628 7.964 22.765 1.00 93.31 244 SER A C 1
ATOM 1801 O O . SER A 1 244 ? -15.110 8.309 23.849 1.00 93.31 244 SER A O 1
ATOM 1803 N N . VAL A 1 245 ? -15.102 6.920 22.084 1.00 94.06 245 VAL A N 1
ATOM 1804 C CA . VAL A 1 245 ? -16.121 6.040 22.644 1.00 94.06 245 VAL A CA 1
ATOM 1805 C C . VAL A 1 245 ? -15.574 5.299 23.863 1.00 94.06 245 VAL A C 1
ATOM 1807 O O . VAL A 1 245 ? -14.432 4.837 23.895 1.00 94.06 245 VAL A O 1
ATOM 1810 N N . ARG A 1 246 ? -16.421 5.147 24.883 1.00 92.25 246 ARG A N 1
ATOM 1811 C CA . ARG A 1 246 ? -16.119 4.289 26.029 1.00 92.25 246 ARG A CA 1
ATOM 1812 C C . ARG A 1 246 ? -16.423 2.853 25.645 1.00 92.25 246 ARG A C 1
ATOM 1814 O O . ARG A 1 246 ? -17.561 2.541 25.306 1.00 92.25 246 ARG A O 1
ATOM 1821 N N . TRP A 1 247 ? -15.424 1.991 25.742 1.00 92.19 247 TRP A N 1
ATOM 1822 C CA . TRP A 1 247 ? -15.585 0.576 25.455 1.00 92.19 247 TRP A CA 1
ATOM 1823 C C . TRP A 1 247 ? -15.572 -0.239 26.746 1.00 92.19 247 TRP A C 1
ATOM 1825 O O . TRP A 1 247 ? -14.670 -0.097 27.573 1.00 92.19 247 TRP A O 1
ATOM 1835 N N . ASN A 1 248 ? -16.602 -1.067 26.928 1.00 91.12 248 ASN A N 1
ATOM 1836 C CA . ASN A 1 248 ? -16.686 -2.026 28.019 1.00 91.12 248 ASN A CA 1
ATOM 1837 C C . ASN A 1 248 ? -16.425 -3.422 27.460 1.00 91.12 248 ASN A C 1
ATOM 1839 O O . ASN A 1 248 ? -17.325 -4.032 26.895 1.00 91.12 248 ASN A O 1
ATOM 1843 N N . LEU A 1 249 ? -15.218 -3.931 27.681 1.00 89.12 249 LEU A N 1
ATOM 1844 C CA . LEU A 1 249 ? -14.796 -5.234 27.174 1.00 89.12 249 LEU A CA 1
ATOM 1845 C C . LEU A 1 249 ? -15.670 -6.386 27.693 1.00 89.12 249 LEU A C 1
ATOM 1847 O O . LEU A 1 249 ? -15.968 -7.313 26.952 1.00 89.12 249 LEU A O 1
ATOM 1851 N N . LEU A 1 250 ? -16.140 -6.304 28.943 1.00 91.06 250 LEU A N 1
ATOM 1852 C CA . LEU A 1 250 ? -17.041 -7.313 29.514 1.00 91.06 250 LEU A CA 1
ATOM 1853 C C . LEU A 1 250 ? -18.452 -7.254 28.914 1.00 91.06 250 LEU A C 1
ATOM 1855 O O . LEU A 1 250 ? -19.212 -8.203 29.057 1.00 91.06 250 LEU A O 1
ATOM 1859 N N . GLY A 1 251 ? -18.811 -6.138 28.275 1.00 92.12 251 GLY A N 1
ATOM 1860 C CA . GLY A 1 251 ? -20.086 -5.980 27.582 1.00 92.12 251 GLY A CA 1
ATOM 1861 C C . GLY A 1 251 ? -20.151 -6.701 26.235 1.00 92.12 251 GLY A C 1
ATOM 1862 O O . GLY A 1 251 ? -21.227 -6.740 25.657 1.00 92.12 251 GLY A O 1
ATOM 1863 N N . GLU A 1 252 ? -19.035 -7.253 25.751 1.00 93.19 252 GLU A N 1
ATOM 1864 C CA . GLU A 1 252 ? -18.957 -8.043 24.511 1.00 93.19 252 GLU A CA 1
ATOM 1865 C C . GLU A 1 252 ? -19.221 -9.546 24.750 1.00 93.19 252 GLU A C 1
ATOM 1867 O O . GLU A 1 252 ? -19.185 -10.335 23.809 1.00 93.19 252 GLU A O 1
ATOM 1872 N N . ILE A 1 253 ? -19.425 -9.970 26.006 1.00 94.88 253 ILE A N 1
ATOM 1873 C CA . ILE A 1 253 ? -19.652 -11.376 26.369 1.00 94.88 253 ILE A CA 1
ATOM 1874 C C . ILE A 1 253 ? -21.150 -11.677 26.291 1.00 94.88 253 ILE A C 1
ATOM 1876 O O . ILE A 1 253 ? -21.898 -11.306 27.197 1.00 94.88 253 ILE A O 1
ATOM 1880 N N . ASP A 1 254 ? -21.561 -12.406 25.254 1.00 95.25 254 ASP A N 1
ATOM 1881 C CA . ASP A 1 254 ? -22.938 -12.894 25.102 1.00 95.25 254 ASP A CA 1
ATOM 1882 C C . ASP A 1 254 ? -23.054 -14.402 25.386 1.00 95.25 254 ASP A C 1
ATOM 1884 O O . ASP A 1 254 ? -24.100 -14.882 25.826 1.00 95.25 254 ASP A O 1
ATOM 1888 N N . ASN A 1 255 ? -21.980 -15.160 25.150 1.00 95.25 255 ASN A N 1
ATOM 1889 C CA . ASN A 1 255 ? -21.917 -16.608 25.320 1.00 95.25 255 ASN A CA 1
ATOM 1890 C C . ASN A 1 255 ? -20.666 -17.028 26.099 1.00 95.25 255 ASN A C 1
ATOM 1892 O O . ASN A 1 255 ? -19.645 -16.344 26.099 1.00 95.25 255 ASN A O 1
ATOM 1896 N N . ASP A 1 256 ? -20.703 -18.229 26.678 1.00 92.69 256 ASP A N 1
ATOM 1897 C CA . ASP A 1 256 ? -19.587 -18.782 27.458 1.00 92.69 256 ASP A CA 1
ATOM 1898 C C . ASP A 1 256 ? -18.265 -18.832 26.666 1.00 92.69 256 ASP A C 1
ATOM 1900 O O . ASP A 1 256 ? -17.194 -18.607 27.222 1.00 92.69 256 ASP A O 1
ATOM 1904 N N . TYR A 1 257 ? -18.326 -19.081 25.352 1.00 91.31 257 TYR A N 1
ATOM 1905 C CA . TYR A 1 257 ? -17.137 -19.157 24.496 1.00 91.31 257 TYR A CA 1
ATOM 1906 C C . TYR A 1 257 ? -16.527 -17.789 24.145 1.00 91.31 257 TYR A C 1
ATOM 1908 O O . TYR A 1 257 ? -15.398 -17.742 23.649 1.00 91.31 257 TYR A O 1
ATOM 1916 N N . ASP A 1 258 ? -17.237 -16.682 24.382 1.00 92.88 258 ASP A N 1
ATOM 1917 C CA . ASP A 1 258 ? -16.713 -15.332 24.137 1.00 92.88 258 ASP A CA 1
ATOM 1918 C C . ASP A 1 258 ? -15.638 -14.968 25.168 1.00 92.88 258 ASP A C 1
ATOM 1920 O O . ASP A 1 258 ? -14.696 -14.239 24.855 1.00 92.88 258 ASP A O 1
ATOM 1924 N N . VAL A 1 259 ? -15.716 -15.558 26.368 1.00 91.69 259 VAL A N 1
ATOM 1925 C CA . VAL A 1 259 ? -14.704 -15.418 27.424 1.00 91.69 259 VAL A CA 1
ATOM 1926 C C . VAL A 1 259 ? -13.338 -15.887 26.921 1.00 91.69 259 VAL A C 1
ATOM 1928 O O . VAL A 1 259 ? -12.369 -15.132 26.991 1.00 91.69 259 VAL A O 1
ATOM 1931 N N . ASP A 1 260 ? -13.270 -17.085 26.333 1.00 88.75 260 ASP A N 1
ATOM 1932 C CA . ASP A 1 260 ? -12.025 -17.652 25.801 1.00 88.75 260 ASP A CA 1
ATOM 1933 C C . ASP A 1 260 ? -11.481 -16.837 24.616 1.00 88.75 260 ASP A C 1
ATOM 1935 O O . ASP A 1 260 ? -10.267 -16.656 24.479 1.00 88.75 260 ASP A O 1
ATOM 1939 N N . GLN A 1 261 ? -12.360 -16.327 23.742 1.00 89.38 261 GLN A N 1
ATOM 1940 C CA . GLN A 1 261 ? -11.942 -15.486 22.615 1.00 89.38 261 GLN A CA 1
ATOM 1941 C C . GLN A 1 261 ? -11.367 -14.147 23.083 1.00 89.38 261 GLN A C 1
ATOM 1943 O O . GLN A 1 261 ? -10.301 -13.735 22.613 1.00 89.38 261 GLN A O 1
ATOM 1948 N N . LEU A 1 262 ? -12.036 -13.485 24.030 1.00 91.25 262 LEU A N 1
ATOM 1949 C CA . LEU A 1 262 ? -11.566 -12.232 24.610 1.00 91.25 262 LEU A CA 1
ATOM 1950 C C . LEU A 1 262 ? -10.253 -12.434 25.367 1.00 91.25 262 LEU A C 1
ATOM 1952 O O . LEU A 1 262 ? -9.313 -11.668 25.141 1.00 91.25 262 LEU A O 1
ATOM 1956 N N . ALA A 1 263 ? -10.144 -13.485 26.184 1.00 89.19 263 ALA A N 1
ATOM 1957 C CA . ALA A 1 263 ? -8.922 -13.815 26.914 1.00 89.19 263 ALA A CA 1
ATOM 1958 C C . ALA A 1 263 ? -7.723 -13.980 25.967 1.00 89.19 263 ALA A C 1
ATOM 1960 O O . ALA A 1 263 ? -6.704 -13.315 26.151 1.00 89.19 263 ALA A O 1
ATOM 1961 N N . ARG A 1 264 ? -7.873 -14.750 24.878 1.00 86.62 264 ARG A N 1
ATOM 1962 C CA . ARG A 1 264 ? -6.819 -14.936 23.857 1.00 86.62 264 ARG A CA 1
ATOM 1963 C C . ARG A 1 264 ? -6.466 -13.666 23.087 1.00 86.62 264 ARG A C 1
ATOM 1965 O O . ARG A 1 264 ? -5.343 -13.525 22.605 1.00 86.62 264 ARG A O 1
ATOM 1972 N N . SER A 1 265 ? -7.420 -12.750 22.928 1.00 88.31 265 SER A N 1
ATOM 1973 C CA . SER A 1 265 ? -7.165 -11.460 22.279 1.00 88.31 265 SER A CA 1
ATOM 1974 C C . SER A 1 265 ? -6.343 -10.514 23.165 1.00 88.31 265 SER A C 1
ATOM 1976 O O . SER A 1 265 ? -5.498 -9.775 22.659 1.00 88.31 265 SER A O 1
ATOM 1978 N N . LEU A 1 266 ? -6.562 -10.565 24.485 1.00 87.69 266 LEU A N 1
ATOM 1979 C CA . LEU A 1 266 ? -5.881 -9.737 25.482 1.00 87.69 266 LEU A CA 1
ATOM 1980 C C . LEU A 1 266 ? -4.514 -10.299 25.872 1.00 87.69 266 LEU A C 1
ATOM 1982 O O . LEU A 1 266 ? -3.539 -9.556 26.004 1.00 87.69 266 LEU A O 1
ATOM 1986 N N . ILE A 1 267 ? -4.446 -11.614 26.054 1.00 86.12 267 ILE A N 1
ATOM 1987 C CA . ILE A 1 267 ? -3.269 -12.352 26.491 1.00 86.12 267 ILE A CA 1
ATOM 1988 C C . ILE A 1 267 ? -2.837 -13.219 25.317 1.00 86.12 267 ILE A C 1
ATOM 1990 O O . ILE A 1 267 ? -3.373 -14.287 25.054 1.00 86.12 267 ILE A O 1
ATOM 1994 N N . THR A 1 268 ? -1.885 -12.694 24.556 1.00 77.81 268 THR A N 1
ATOM 1995 C CA . THR A 1 268 ? -1.466 -13.281 23.284 1.00 77.81 268 THR A CA 1
ATOM 1996 C C . THR A 1 268 ? -0.343 -14.301 23.459 1.00 77.81 268 THR A C 1
ATOM 1998 O O . THR A 1 268 ? 0.674 -14.021 24.104 1.00 77.81 268 THR A O 1
ATOM 2001 N N . ASP A 1 269 ? -0.475 -15.430 22.763 1.00 70.81 269 ASP A N 1
ATOM 2002 C CA . ASP A 1 269 ? 0.502 -16.523 22.712 1.00 70.81 269 ASP A CA 1
ATOM 2003 C C . ASP A 1 269 ? 1.706 -16.163 21.822 1.00 70.81 269 ASP A C 1
ATOM 2005 O O . ASP A 1 269 ? 1.908 -16.681 20.722 1.00 70.81 269 ASP A O 1
ATOM 2009 N N . HIS A 1 270 ? 2.529 -15.214 22.260 1.00 64.56 270 HIS A N 1
ATOM 2010 C CA . HIS A 1 270 ? 3.838 -15.009 21.644 1.00 64.56 270 HIS A CA 1
ATOM 2011 C C . HIS A 1 270 ? 4.738 -16.153 22.108 1.00 64.56 270 HIS A C 1
ATOM 2013 O O . HIS A 1 270 ? 4.923 -16.277 23.312 1.00 64.56 270 HIS A O 1
ATOM 2019 N N . GLY A 1 271 ? 5.249 -16.969 21.171 1.00 60.75 271 GLY A N 1
ATOM 2020 C CA . GLY A 1 271 ? 5.919 -18.276 21.361 1.00 60.75 271 GLY A CA 1
ATOM 2021 C C . GLY A 1 271 ? 7.186 -18.320 22.229 1.00 60.75 271 GLY A C 1
ATOM 2022 O O . GLY A 1 271 ? 8.216 -18.844 21.809 1.00 60.75 271 GLY A O 1
ATOM 2023 N N . ASP A 1 272 ? 7.100 -17.766 23.427 1.00 65.44 272 ASP A N 1
ATOM 2024 C CA . ASP A 1 272 ? 8.081 -17.748 24.493 1.00 65.44 272 ASP A CA 1
ATOM 2025 C C . ASP A 1 272 ? 7.796 -18.927 25.445 1.00 65.44 272 ASP A C 1
ATOM 2027 O O . ASP A 1 272 ? 6.711 -18.987 26.030 1.00 65.44 272 ASP A O 1
ATOM 2031 N N . PRO A 1 273 ? 8.722 -19.894 25.579 1.00 63.72 273 PRO A N 1
ATOM 2032 C CA . PRO A 1 273 ? 8.478 -21.145 26.298 1.00 63.72 273 PRO A CA 1
ATOM 2033 C C . PRO A 1 273 ? 8.266 -20.996 27.816 1.00 63.72 273 PRO A C 1
ATOM 2035 O O . PRO A 1 273 ? 7.743 -21.922 28.429 1.00 63.72 273 PRO A O 1
ATOM 2038 N N . ASP A 1 274 ? 8.600 -19.852 28.425 1.00 68.62 274 ASP A N 1
ATOM 2039 C CA . ASP A 1 274 ? 8.470 -19.631 29.878 1.00 68.62 274 ASP A CA 1
ATOM 2040 C C . ASP A 1 274 ? 7.114 -19.019 30.311 1.00 68.62 274 ASP A C 1
ATOM 2042 O O . ASP A 1 274 ? 6.944 -18.592 31.457 1.00 68.62 274 ASP A O 1
ATOM 2046 N N . ARG A 1 275 ? 6.103 -18.983 29.429 1.00 69.75 275 ARG A N 1
ATOM 2047 C CA . ARG A 1 275 ? 4.807 -18.322 29.691 1.00 69.75 275 ARG A CA 1
ATOM 2048 C C . ARG A 1 275 ? 3.666 -19.217 30.186 1.00 69.75 275 ARG A C 1
ATOM 2050 O O . ARG A 1 275 ? 2.511 -18.903 29.949 1.00 69.75 275 ARG A O 1
ATOM 2057 N N . SER A 1 276 ? 3.937 -20.254 30.979 1.00 70.50 276 SER A N 1
ATOM 2058 C CA . SER A 1 276 ? 2.852 -21.023 31.643 1.00 70.50 276 SER A CA 1
ATOM 2059 C C . SER A 1 276 ? 1.859 -20.144 32.430 1.00 70.50 276 SER A C 1
ATOM 2061 O O . SER A 1 276 ? 0.707 -20.516 32.617 1.00 70.50 276 SER A O 1
ATOM 2063 N N . TRP A 1 277 ? 2.277 -18.944 32.847 1.00 76.19 277 TRP A N 1
ATOM 2064 C CA . TRP A 1 277 ? 1.417 -17.971 33.517 1.00 76.19 277 TRP A CA 1
ATOM 2065 C C . TRP A 1 277 ? 0.281 -17.414 32.651 1.00 76.19 277 TRP A C 1
ATOM 2067 O O . TRP A 1 277 ? -0.729 -17.010 33.220 1.00 76.19 277 TRP A O 1
ATOM 2077 N N . SER A 1 278 ? 0.408 -17.386 31.319 1.00 74.56 278 SER A N 1
ATOM 2078 C CA . SER A 1 278 ? -0.679 -16.926 30.444 1.00 74.56 278 SER A CA 1
ATOM 2079 C C . SER A 1 278 ? -1.796 -17.955 30.305 1.00 74.56 278 SER A C 1
ATOM 2081 O O . SER A 1 278 ? -2.916 -17.568 30.008 1.00 74.56 278 SER A O 1
ATOM 2083 N N . GLU A 1 279 ? -1.516 -19.237 30.559 1.00 71.12 279 GLU A N 1
ATOM 2084 C CA . GLU A 1 279 ? -2.530 -20.302 30.565 1.00 71.12 279 GLU A CA 1
ATOM 2085 C C . GLU A 1 279 ? -3.395 -20.295 31.839 1.00 71.12 279 GLU A C 1
ATOM 2087 O O . GLU A 1 279 ? -4.468 -20.891 31.852 1.00 71.12 279 GLU A O 1
ATOM 2092 N N . TYR A 1 280 ? -2.937 -19.650 32.921 1.00 73.50 280 TYR A N 1
ATOM 2093 C CA . TYR A 1 280 ? -3.695 -19.530 34.176 1.00 73.50 280 TYR A CA 1
ATOM 2094 C C . TYR A 1 280 ? -4.649 -18.330 34.216 1.00 73.50 280 TYR A C 1
ATOM 2096 O O . TYR A 1 280 ? -5.376 -18.183 35.202 1.00 73.50 280 TYR A O 1
ATOM 2104 N N . ALA A 1 281 ? -4.573 -17.445 33.222 1.00 60.12 281 ALA A N 1
ATOM 2105 C CA . ALA A 1 281 ? -5.347 -16.212 33.144 1.00 60.12 281 ALA A CA 1
ATOM 2106 C C . ALA A 1 281 ? -6.630 -16.416 32.334 1.00 60.12 281 ALA A C 1
ATOM 2108 O O . ALA A 1 281 ? -7.655 -15.836 32.755 1.00 60.12 281 ALA A O 1
#

Radius of gyration: 39.28 Å; chains: 1; bounding box: 133×40×88 Å

Sequence (281 aa):
MSRPRPETAAGTRLTGSRQHQEGAKDQRMFARLVELIHGTNGLLLAFLSVQIPMLVGLIRSRARLAHLVLSPVPAVVLTLIVIIVMALLAPLLTILGAPPNSGPDLTVAFALFVAAGYAAGRLLIRKQSASASYYRRGAVVANAAAASRAPPAARVARANGGSQRSNGALTLAGLTVAEDDETKHFKVIGTTGTGKTTAIREMLSAALERGDRAVIADPDGGYLGRFYDGDRGDVILNPFELDSVRWNLLGEIDNDYDVDQLARSLITDHGDPDRSWSEYA

Secondary structure (DSSP, 8-state):
-PPPPPP----SSSHHHHHHHHHHHHHHHHHHHHHHHSTHHHHHHHHHHHHHHHHHHHHHTT--HHHHHHTHHHHHHHHHHHHHHHHHHHHHHHHTT--TT--S-HHHHHHHHHHHHHHHHHHHHHTTTT---EEETTEEE--HHHHTTS-HHHHHTTT-SS-S--TT--EETTEEPPHHHHTT-------TTSSHHHHHHHHHHHHHHHT-------TTSTTHHHH--TTTT-----TT-TTPPP--GGGG--SHHHHHHHHHHHS---S-TT-GGGTT-

=== Feature glossary ===
The record interleaves many kinds of information about one protein. Here is each kind framed as the question it answers.

Q: What does the local fold look like, residue by residue?
A: A 3Di character summarizes, for each residue, the relative orientation of the Cα frame of its nearest spatial neighbor. Because it encodes fold topology rather than chemistry, 3Di alignments detect remote structural similarity that sequence alignment misses.

Q: Which residues are in helices, strands, or loops?
A: Secondary structure is the local, repeating backbone conformation. DSSP classifies it into eight states by reading the hydrogen-bond network: three helix types (H, G, I), two β types (E, B), two non-regular types (T, S), and unstructured coil (-).

Q: How big and how compact is the whole molecule?
A: Three whole-structure scalars: the radius of gyration (RMS distance of Cα from centroid, in Å), the count of Cα–Cα contacts (pairs closer than 8 Å and separated by more than four residues in sequence — i.e. tertiary, not local, contacts), and the bounding-box dimensions. Together they distinguish compact globular folds from extended fibres or disordered chains.

Q: How confident is the AlphaFold model at each residue?
A: For AlphaFold models, the B-factor field carries pLDDT — the model's own estimate of local accuracy on a 0–100 scale. Regions with pLDDT<50 should be treated as essentially unmodeled; they often correspond to intrinsically disordered segments.

Q: What family and function is it annotated with?
A: Functional annotations link the protein to curated databases. InterPro entries identify conserved domains and families by matching the sequence against member-database signatures (Pfam, PROSITE, CDD, …). Gene Ontology (GO) terms describe molecular function, biological process, and cellular component in a controlled vocabulary. CATH places the structure in a hierarchical fold classification (Class/Architecture/Topology/Homologous-superfamily). The organism is the source species.

Q: What known structures does this most resemble?
A: Nearest PDB neighbors are the top structural matches found by Foldseek when searching this structure against the entire Protein Data Bank. Each hit reports a TM-score (0 to 1; >0.5 almost always implies the same fold) and an E-value. These are *structural* homologs — they may share no detectable sequence similarity.

Q: Which residues are buried vs exposed?
A: Solvent-accessible surface area (SASA) is the area in Å² traced out by the centre of a 1.4 Å probe sphere (a water molecule) rolled over the protein's van der Waals surface (Shrake–Rupley / Lee–Richards construction). Buried residues have near-zero SASA; fully exposed residues can exceed 200 Å². The total SASA scales roughly with the number of surface residues.

Q: What are the backbone torsion angles?
A: φ (phi) and ψ (psi) are the two rotatable backbone dihedrals per residue: φ is the C(i-1)–N–Cα–C torsion, ψ is the N–Cα–C–N(i+1) torsion, both in degrees on (−180°, 180°]. α-helical residues cluster near (−60°, −45°); β-strand residues near (−120°, +130°). A Ramachandran plot is simply a scatter of (φ, ψ) for every residue.

Q: Are the domains correctly placed relative to each other?
A: Predicted aligned error is AlphaFold's pairwise confidence. Unlike pLDDT (per-residue), PAE is per-residue-pair and captures whether two parts of the structure are correctly placed relative to each other. Units are ångströms of expected positional error.

Q: What if only a Cα trace is available?
A: P-SEA three-state annotation labels each residue as helix, strand, or coil based purely on the geometry of the Cα trace. It serves as a fallback when the full backbone (and thus DSSP) is unavailable.

Q: What is the amino-acid chain?
A: This is the polypeptide sequence — one letter per residue, N-terminus first. Length ranges from a few dozen residues for small domains to over a thousand for large multi-domain proteins.

Q: What do the rendered images show?
A: The six renders are orthographic views along the three Cartesian axes in both directions. Representation (cartoon, sticks, or surface) and color scheme (sequence-rainbow or by-chain) vary across proteins so the training set covers all the common visualization conventions.

Q: What do the diagnostic plots show?
A: Plot images: a contact map (which residues are close in 3D, as an N×N binary image), a Ramachandran scatter (backbone torsion angles, revealing secondary-structure composition at a glance), and — for AlphaFold structures — a PAE heatmap (pairwise prediction confidence).

Q: How mobile is each atom in the crystal?
A: B-factor (Debye–Waller factor) reflects atomic displacement in the crystal lattice. It is an experimental observable (units Å²), not a prediction; low values mean the atom is pinned down, high values mean it moves or is heterogeneous across the crystal.

Q: Where is each backbone atom in 3D?
A: The mmCIF table is the protein's shape written out atom by atom. For each backbone N, Cα, C, and carbonyl O, it records an (x, y, z) coordinate triple in Å plus the residue type, chain letter, and residue number.